Protein AF-A0A845PS72-F1 (afdb_monomer)

Solvent-accessible surface area (backbone atoms only — not comparable to full-atom values): 11537 Å² total; per-residue (Å²): 133,88,81,77,88,68,84,76,72,78,78,84,84,49,80,81,55,64,33,56,45,72,81,57,25,59,60,59,54,52,50,49,46,74,72,38,71,89,43,94,67,64,66,80,43,79,58,42,67,34,84,93,36,24,87,30,22,21,28,37,38,36,47,59,88,39,32,34,37,37,34,38,42,40,84,47,98,90,46,90,44,24,43,33,82,44,59,43,67,36,91,86,76,69,44,79,36,39,43,38,69,87,45,83,49,49,30,41,37,34,37,42,70,60,103,86,46,42,32,36,34,58,42,45,46,69,59,33,41,78,68,47,36,26,9,54,97,82,43,78,36,28,52,53,54,71,50,56,69,77,74,60,60,84,89,69,51,72,57,56,76,31,51,43,76,71,61,77,88,67,95,76,73,92,83,56,97,45,82,47,75,78,45,43,58,48,48,51,49,51,46,39,75,67,41,102

InterPro domains:
  IPR011235 MepB-like [PF08877] (51-164)
  IPR038231 MepB-like superfamily [G3DSA:3.40.1350.140] (26-178)

Sequence (196 aa):
MKQTIENIEPEQHNWETSPETGAIPFQLRDFTYKVFKNNSLKINNSALRDHENLEYGGSSLSIGGKNILFRVAKTTPTKVGQFVALYKRSGISGKITPLDFDDRYDYVFIASFNKQYHGVFIFNKEVLIQKGIFSKDKKGGKLSFRVYAPQAKQTQNWQCKYFLSLDDQNEKSSQVKCPLDAKQNRILRRFEELFI

Foldseek 3Di:
DDDDPPDPDPPPPDLPPQLLDDQFGSLVVVQCCLLPVPPPWDQVDDWHADPVQSSFRFTWGDFLNAIETEGEFDDDPPDAFTKTFAWDQDPVPRDTAHAAPPDRHQWYWYFYDDPPFGWIFIDGVVVCVVVQQHHYPSDTHDRMDGDHDQPDPPVVCPRVLRIATPPPPDPDPVPGPPPCPVSNVVNSVVCVVRRD

Mean predicted aligned error: 9.37 Å

Nearest PDB structures (foldseek):
  4lqe-assembly1_A  TM=8.351E-01  e=6.574E-13  Staphylococcus aureus subsp. aureus Mu50
  1sx8-assembly1_B  TM=4.243E-01  e=7.040E-01  Escherichia coli
  1lln-assembly1_A  TM=5.578E-01  e=2.170E+00  Phytolacca americana

Structure (mmCIF, N/CA/C/O backbone):
data_AF-A0A845PS72-F1
#
_entry.id   AF-A0A845PS72-F1
#
loop_
_atom_site.group_PDB
_atom_site.id
_atom_site.type_symbol
_atom_site.label_atom_id
_atom_site.label_alt_id
_atom_site.label_comp_id
_atom_site.label_asym_id
_atom_site.label_entity_id
_atom_site.label_seq_id
_atom_site.pdbx_PDB_ins_code
_atom_site.Cartn_x
_atom_site.Cartn_y
_atom_site.Cartn_z
_atom_site.occupancy
_atom_site.B_iso_or_equiv
_atom_site.auth_seq_id
_atom_site.auth_comp_id
_atom_site.auth_asym_id
_atom_site.auth_atom_id
_atom_site.pdbx_PDB_model_num
ATOM 1 N N . MET A 1 1 ? 15.965 20.630 46.500 1.00 34.75 1 MET A N 1
ATOM 2 C CA . MET A 1 1 ? 15.467 21.705 45.619 1.00 34.75 1 MET A CA 1
ATOM 3 C C . MET A 1 1 ? 14.753 21.045 44.460 1.00 34.75 1 MET A C 1
ATOM 5 O O . MET A 1 1 ? 15.281 20.092 43.906 1.00 34.75 1 MET A O 1
ATOM 9 N N . LYS A 1 2 ? 13.518 21.473 44.213 1.00 37.00 2 LYS A N 1
ATOM 10 C CA . LYS A 1 2 ? 12.610 20.929 43.205 1.00 37.00 2 LYS A CA 1
ATOM 11 C C . LYS A 1 2 ? 13.149 21.223 41.803 1.00 37.00 2 LYS A C 1
ATOM 13 O O . LYS A 1 2 ? 13.500 22.366 41.538 1.00 37.00 2 LYS A O 1
ATOM 18 N N . GLN A 1 3 ? 13.086 20.246 40.908 1.00 31.64 3 GLN A N 1
ATOM 19 C CA . GLN A 1 3 ? 12.646 20.529 39.548 1.00 31.64 3 GLN A CA 1
ATOM 20 C C . GLN A 1 3 ? 11.404 19.684 39.300 1.00 31.64 3 GLN A C 1
ATOM 22 O O . GLN A 1 3 ? 11.423 18.456 39.323 1.00 31.64 3 GLN A O 1
ATOM 27 N N . THR A 1 4 ? 10.303 20.416 39.237 1.00 33.47 4 THR A N 1
ATOM 28 C CA . THR A 1 4 ? 8.948 19.985 38.947 1.00 33.47 4 THR A CA 1
ATOM 29 C C . THR A 1 4 ? 8.937 19.302 37.584 1.00 33.47 4 THR A C 1
ATOM 31 O O . THR A 1 4 ? 9.438 19.865 36.615 1.00 33.47 4 THR A O 1
ATOM 34 N N . ILE A 1 5 ? 8.369 18.098 37.512 1.00 36.94 5 ILE A N 1
ATOM 35 C CA . ILE A 1 5 ? 7.968 17.490 36.243 1.00 36.94 5 ILE A CA 1
ATOM 36 C C . ILE A 1 5 ? 6.764 18.307 35.773 1.00 36.94 5 ILE A C 1
ATOM 38 O O . ILE A 1 5 ? 5.625 18.037 36.147 1.00 36.94 5 ILE A O 1
ATOM 42 N N . GLU A 1 6 ? 7.040 19.398 35.068 1.00 36.91 6 GLU A N 1
ATOM 43 C CA . GLU A 1 6 ? 6.028 20.133 34.330 1.00 36.91 6 GLU A CA 1
ATOM 44 C C . GLU A 1 6 ? 5.572 19.267 33.156 1.00 36.91 6 GLU A C 1
ATOM 46 O O . GLU A 1 6 ? 6.377 18.784 32.363 1.00 36.91 6 GLU A O 1
ATOM 51 N N . ASN A 1 7 ? 4.261 19.035 33.130 1.00 39.03 7 ASN A N 1
ATOM 52 C CA . ASN A 1 7 ? 3.424 18.610 32.013 1.00 39.03 7 ASN A CA 1
ATOM 53 C C . ASN A 1 7 ? 4.122 18.633 30.643 1.00 39.03 7 ASN A C 1
ATOM 55 O O . ASN A 1 7 ? 4.107 19.640 29.938 1.00 39.03 7 ASN A O 1
ATOM 59 N N . ILE A 1 8 ? 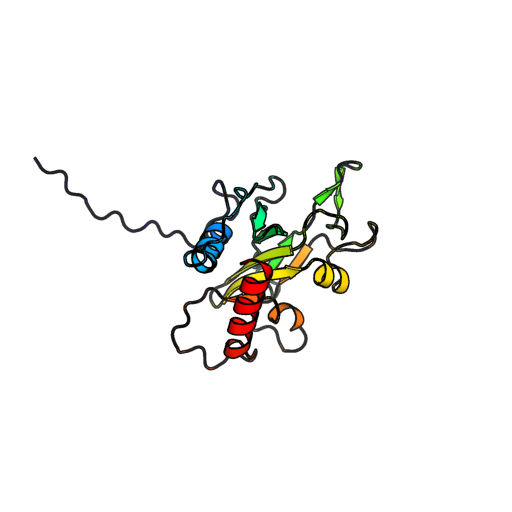4.660 17.486 30.235 1.00 36.22 8 ILE A N 1
ATOM 60 C CA . ILE A 1 8 ? 4.914 17.214 28.823 1.00 36.22 8 ILE A CA 1
ATOM 61 C C . ILE A 1 8 ? 3.545 16.866 28.237 1.00 36.22 8 ILE A C 1
ATOM 63 O O . ILE A 1 8 ? 2.999 15.800 28.536 1.00 36.22 8 ILE A O 1
ATOM 67 N N . GLU A 1 9 ? 2.949 17.780 27.466 1.00 36.09 9 GLU A N 1
ATOM 68 C CA . GLU A 1 9 ? 1.800 17.433 26.627 1.00 36.09 9 GLU A CA 1
ATOM 69 C C . GLU A 1 9 ? 2.160 16.198 25.785 1.00 36.09 9 GLU A C 1
ATOM 71 O O . GLU A 1 9 ? 3.278 16.126 25.267 1.00 36.09 9 GLU A O 1
ATOM 76 N N . PRO A 1 10 ? 1.267 15.203 25.639 1.00 38.28 10 PRO A N 1
ATOM 77 C CA . PRO A 1 10 ? 1.555 14.057 24.793 1.00 38.28 10 PRO A CA 1
ATOM 78 C C . PRO A 1 10 ? 1.766 14.567 23.366 1.00 38.28 10 PRO A C 1
ATOM 80 O O . PRO A 1 10 ? 0.817 15.036 22.740 1.00 38.28 10 PRO A O 1
ATOM 83 N N . GLU A 1 11 ? 3.001 14.500 22.858 1.00 41.78 11 GLU A N 1
ATOM 84 C CA . GLU A 1 11 ? 3.302 14.833 21.466 1.00 41.78 11 GLU A CA 1
ATOM 85 C C . GLU A 1 11 ? 2.299 14.103 20.566 1.00 41.78 11 GLU A C 1
ATOM 87 O O . GLU A 1 11 ? 2.279 12.867 20.513 1.00 41.78 11 GLU A O 1
ATOM 92 N N . GLN A 1 12 ? 1.442 14.874 19.894 1.00 45.66 12 GLN A N 1
ATOM 93 C CA . GLN A 1 12 ? 0.365 14.397 19.034 1.00 45.66 12 GLN A CA 1
ATOM 94 C C . GLN A 1 12 ? 0.937 13.619 17.842 1.00 45.66 12 GLN A C 1
ATOM 96 O O . GLN A 1 12 ? 1.131 14.146 16.749 1.00 45.66 12 GLN A O 1
ATOM 101 N N . HIS A 1 13 ? 1.208 12.334 18.041 1.00 57.12 13 HIS A N 1
ATOM 102 C CA . HIS A 1 13 ? 1.563 11.426 16.965 1.00 57.12 13 HIS A CA 1
ATOM 103 C C . HIS A 1 13 ? 0.278 10.956 16.277 1.00 57.12 13 HIS A C 1
ATOM 105 O O . HIS A 1 13 ? -0.452 10.103 16.781 1.00 57.12 13 HIS A O 1
ATOM 111 N N . ASN A 1 14 ? -0.007 11.570 15.131 1.00 81.31 14 ASN A N 1
ATOM 112 C CA . ASN A 1 14 ? -1.216 11.389 14.331 1.00 81.31 14 ASN A CA 1
ATOM 113 C C . ASN A 1 14 ? -0.881 10.632 13.029 1.00 81.31 14 ASN A C 1
ATOM 115 O O . ASN A 1 14 ? 0.244 10.669 12.539 1.00 81.31 14 ASN A O 1
ATOM 119 N N . TRP A 1 15 ? -1.862 9.988 12.396 1.00 88.38 15 TRP A N 1
ATOM 120 C CA . TRP A 1 15 ? -1.722 9.429 11.044 1.00 88.38 15 TRP A CA 1
ATOM 121 C C . TRP A 1 15 ? -1.400 10.473 9.968 1.00 88.38 15 TRP A C 1
ATOM 123 O O . TRP A 1 15 ? -0.996 10.097 8.872 1.00 88.38 15 TRP A O 1
ATOM 133 N N . GLU A 1 16 ? -1.510 11.763 10.277 1.00 90.00 16 GLU A N 1
ATOM 134 C CA . GLU A 1 16 ? -1.021 12.861 9.437 1.00 90.00 16 GLU A CA 1
ATOM 135 C C . GLU A 1 16 ? 0.508 13.006 9.428 1.00 90.00 16 GLU A C 1
ATOM 137 O O . GLU A 1 16 ? 1.043 13.679 8.546 1.00 90.00 16 GLU A O 1
ATOM 142 N N . THR A 1 17 ? 1.231 12.366 10.359 1.00 90.81 17 THR A N 1
ATOM 143 C CA . THR A 1 17 ? 2.696 12.338 10.333 1.00 90.81 17 THR A CA 1
ATOM 144 C C . THR A 1 17 ? 3.182 11.844 8.972 1.00 90.81 17 THR A C 1
ATOM 146 O O . THR A 1 17 ? 2.721 10.810 8.473 1.00 90.81 17 THR A O 1
ATOM 149 N N . SER A 1 18 ? 4.127 12.587 8.380 1.00 94.06 18 SER A N 1
ATOM 150 C CA . SER A 1 18 ? 4.685 12.248 7.071 1.00 94.06 18 SER A CA 1
ATOM 151 C C . SER A 1 18 ? 5.127 10.781 7.051 1.00 94.06 18 SER A C 1
ATOM 153 O O . SER A 1 18 ? 5.875 10.355 7.932 1.00 94.06 18 SER A O 1
ATOM 155 N N . PRO A 1 19 ? 4.693 9.993 6.055 1.00 94.62 19 PRO A N 1
ATOM 156 C CA . PRO A 1 19 ? 4.989 8.569 6.017 1.00 94.62 19 PRO A CA 1
ATOM 157 C C . PRO A 1 19 ? 6.476 8.287 5.742 1.00 94.62 19 PRO A C 1
ATOM 159 O O . PRO A 1 19 ? 6.923 7.150 5.882 1.00 94.62 19 PRO A O 1
ATOM 162 N N . GLU A 1 20 ? 7.259 9.304 5.378 1.00 95.44 20 GLU A N 1
ATOM 163 C CA . GLU A 1 20 ? 8.705 9.231 5.145 1.00 95.44 20 GLU A CA 1
ATOM 164 C C . GLU A 1 20 ? 9.510 9.088 6.437 1.00 95.44 20 GLU A C 1
ATOM 166 O O . GLU A 1 20 ? 10.610 8.541 6.416 1.00 95.44 20 GLU A O 1
ATOM 171 N N . THR A 1 21 ? 8.969 9.554 7.561 1.00 90.50 21 THR A N 1
ATOM 172 C CA . THR A 1 21 ? 9.727 9.689 8.804 1.00 90.50 21 THR A CA 1
ATOM 173 C C . THR A 1 21 ? 9.832 8.371 9.570 1.00 90.50 21 THR A C 1
ATOM 175 O O . THR A 1 21 ? 9.021 7.452 9.413 1.00 90.50 21 THR A O 1
ATOM 178 N N . GLY A 1 22 ? 10.866 8.290 10.412 1.00 87.31 22 GLY A N 1
ATOM 179 C CA . GLY A 1 22 ? 11.094 7.179 11.330 1.00 87.31 22 GLY A CA 1
ATOM 180 C C . GLY A 1 22 ? 11.573 5.879 10.675 1.00 87.31 22 GLY A C 1
ATOM 181 O O . GLY A 1 22 ? 11.535 5.685 9.458 1.00 87.31 22 GLY A O 1
ATOM 182 N N . ALA A 1 23 ? 12.002 4.944 11.526 1.00 86.81 23 ALA A N 1
ATOM 183 C CA . ALA A 1 23 ? 12.423 3.608 11.101 1.00 86.81 23 ALA A CA 1
ATOM 184 C C . ALA A 1 23 ? 11.286 2.822 10.427 1.00 86.81 23 ALA A C 1
ATOM 186 O O . ALA A 1 23 ? 11.536 2.020 9.534 1.00 86.81 23 ALA A O 1
ATOM 187 N N . ILE A 1 24 ? 10.038 3.089 10.826 1.00 89.12 24 ILE A N 1
ATOM 188 C CA . ILE A 1 24 ? 8.810 2.599 10.194 1.00 89.12 24 ILE A CA 1
ATOM 189 C C . ILE A 1 24 ? 7.773 3.733 10.173 1.00 89.12 24 ILE A C 1
ATOM 191 O O . ILE A 1 24 ? 7.780 4.550 11.099 1.00 89.12 24 ILE A O 1
ATOM 195 N N . PRO A 1 25 ? 6.869 3.788 9.177 1.00 92.81 25 PRO A N 1
ATOM 196 C CA . PRO A 1 25 ? 5.808 4.790 9.149 1.00 92.81 25 PRO A CA 1
ATOM 197 C C . PRO A 1 25 ? 4.907 4.677 10.381 1.00 92.81 25 PRO A C 1
ATOM 199 O O . PRO A 1 25 ? 4.562 3.567 10.805 1.00 92.81 25 PRO A O 1
ATOM 202 N N . PHE A 1 26 ? 4.466 5.817 10.917 1.00 92.06 26 PHE A N 1
ATOM 203 C CA . PHE A 1 26 ? 3.568 5.848 12.074 1.00 92.06 26 PHE A CA 1
ATOM 204 C C . PHE A 1 26 ? 2.304 5.010 11.847 1.00 92.06 26 PHE A C 1
ATOM 206 O O . PHE A 1 26 ? 1.904 4.244 12.717 1.00 92.06 26 PHE A O 1
ATOM 213 N N . GLN A 1 27 ? 1.729 5.092 10.648 1.00 94.06 27 GLN A N 1
ATOM 214 C CA . GLN A 1 27 ? 0.513 4.387 10.252 1.00 94.06 27 GLN A CA 1
ATOM 215 C C . GLN A 1 27 ? 0.687 2.863 10.337 1.00 94.06 27 GLN A C 1
ATOM 217 O O . GLN A 1 27 ? -0.233 2.157 10.742 1.00 94.06 27 GLN A O 1
ATOM 222 N N . LEU A 1 28 ? 1.879 2.347 10.006 1.00 92.56 28 LEU A N 1
ATOM 223 C CA . LEU A 1 28 ? 2.198 0.924 10.150 1.00 92.56 28 LEU A CA 1
ATOM 224 C 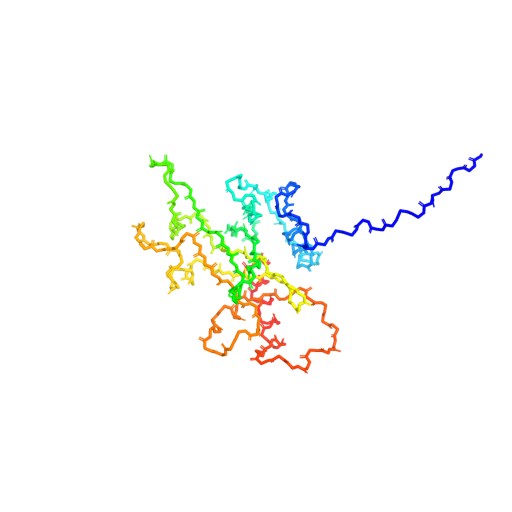C . LEU A 1 28 ? 2.357 0.539 11.626 1.00 92.56 28 LEU A C 1
ATOM 226 O O . LEU A 1 28 ? 1.848 -0.497 12.054 1.00 92.56 28 LEU A O 1
ATOM 230 N N . ARG A 1 29 ? 3.048 1.374 12.410 1.00 89.75 29 ARG A N 1
ATOM 231 C CA . ARG A 1 29 ? 3.250 1.156 13.849 1.00 89.75 29 ARG A CA 1
ATOM 232 C C . ARG A 1 29 ? 1.927 1.135 14.613 1.00 89.75 29 ARG A C 1
ATOM 234 O O . ARG A 1 29 ? 1.693 0.225 15.396 1.00 89.75 29 ARG A O 1
ATOM 241 N N . ASP A 1 30 ? 1.064 2.114 14.370 1.00 88.38 30 ASP A N 1
ATOM 242 C CA . ASP A 1 30 ? -0.236 2.218 15.032 1.00 88.38 30 ASP A CA 1
ATOM 243 C C . ASP A 1 30 ? -1.168 1.072 14.624 1.00 88.38 30 ASP A C 1
ATOM 245 O O . ASP A 1 30 ? -1.745 0.417 15.487 1.00 88.38 30 ASP A O 1
ATOM 249 N N . PHE A 1 31 ? -1.242 0.751 13.325 1.00 89.00 31 PHE A N 1
ATOM 250 C CA . PHE A 1 31 ? -1.994 -0.410 12.840 1.00 89.00 31 PHE A CA 1
ATOM 251 C C . PHE A 1 31 ? -1.547 -1.705 13.528 1.00 89.00 31 PHE A C 1
ATOM 253 O O . PHE A 1 31 ? -2.370 -2.439 14.073 1.00 89.00 31 PHE A O 1
ATOM 260 N N . THR A 1 32 ? -0.240 -1.978 13.523 1.00 85.06 32 THR A N 1
ATOM 261 C CA . THR A 1 32 ? 0.293 -3.203 14.128 1.00 85.06 32 THR A CA 1
ATOM 262 C C . THR A 1 32 ? 0.048 -3.238 15.633 1.00 85.06 32 THR A C 1
ATOM 264 O O . THR A 1 32 ? -0.359 -4.273 16.150 1.00 85.06 32 THR A O 1
ATOM 267 N N . TYR A 1 33 ? 0.204 -2.114 16.332 1.00 83.31 33 TYR A N 1
ATOM 268 C CA . TYR A 1 33 ? -0.123 -2.021 17.751 1.00 83.31 33 TYR A CA 1
ATOM 269 C C . TYR A 1 33 ? -1.605 -2.314 18.012 1.00 83.31 33 TYR A C 1
ATOM 271 O O . TYR A 1 33 ? -1.921 -3.212 18.785 1.00 83.31 33 TYR A O 1
ATOM 279 N N . LYS A 1 34 ? -2.529 -1.623 17.339 1.00 82.19 34 LYS A N 1
ATOM 280 C CA . LYS A 1 34 ? -3.973 -1.787 17.568 1.00 82.19 34 LYS A CA 1
ATOM 281 C C . LYS A 1 34 ? -4.470 -3.204 17.276 1.00 82.19 34 LYS A C 1
ATOM 283 O O . LYS A 1 34 ? -5.315 -3.708 18.007 1.00 82.19 34 LYS A O 1
ATOM 288 N N . VAL A 1 35 ? -3.941 -3.849 16.237 1.00 80.31 35 VAL A N 1
ATOM 289 C CA . VAL A 1 35 ? -4.415 -5.171 15.798 1.00 80.31 35 VAL A CA 1
ATOM 290 C C . VAL A 1 35 ? -3.704 -6.325 16.514 1.00 80.31 35 VAL A C 1
ATOM 292 O O . VAL A 1 35 ? -4.313 -7.364 16.764 1.00 80.31 35 VAL A O 1
ATOM 295 N N . PHE A 1 36 ? -2.429 -6.164 16.879 1.00 74.94 36 PHE A N 1
ATOM 296 C CA . PHE A 1 36 ? -1.622 -7.260 17.425 1.00 74.94 36 PHE A CA 1
ATOM 297 C C . PHE A 1 36 ? -1.271 -7.135 18.903 1.00 74.94 36 PHE A C 1
ATOM 299 O O . PHE A 1 36 ? -0.756 -8.096 19.455 1.00 74.94 36 PHE A O 1
ATOM 306 N N . LYS A 1 37 ? -1.569 -6.023 19.587 1.00 70.25 37 LYS A N 1
ATOM 307 C CA . LYS A 1 37 ? -1.223 -5.848 21.013 1.00 70.25 37 LYS A CA 1
ATOM 308 C C . LYS A 1 37 ? -1.691 -6.999 21.914 1.00 70.25 37 LYS A C 1
ATOM 310 O O . LYS A 1 37 ? -0.996 -7.325 22.870 1.00 70.25 37 LYS A O 1
ATOM 315 N N . ASN A 1 38 ? -2.836 -7.609 21.607 1.00 60.16 38 ASN A N 1
ATOM 316 C CA . ASN A 1 38 ? -3.410 -8.705 22.398 1.00 60.16 38 ASN A CA 1
ATOM 317 C C . ASN A 1 38 ? -3.157 -10.095 21.797 1.00 60.16 38 ASN A C 1
ATOM 319 O O . ASN A 1 38 ? -3.476 -11.099 22.426 1.00 60.16 38 ASN A O 1
ATOM 323 N N . ASN A 1 39 ? -2.591 -10.160 20.594 1.00 55.44 39 ASN A N 1
ATOM 324 C CA . ASN A 1 39 ? -2.349 -11.403 19.881 1.00 55.44 39 ASN A CA 1
ATOM 325 C C . ASN A 1 39 ? -0.860 -11.730 20.005 1.00 55.44 39 ASN A C 1
ATOM 327 O O . ASN A 1 39 ? -0.021 -10.871 19.755 1.00 55.44 39 ASN A O 1
ATOM 331 N N . SER A 1 40 ? -0.498 -12.959 20.389 1.00 52.75 40 SER A N 1
ATOM 332 C CA . SER A 1 40 ? 0.900 -13.397 20.595 1.00 52.75 40 SER A CA 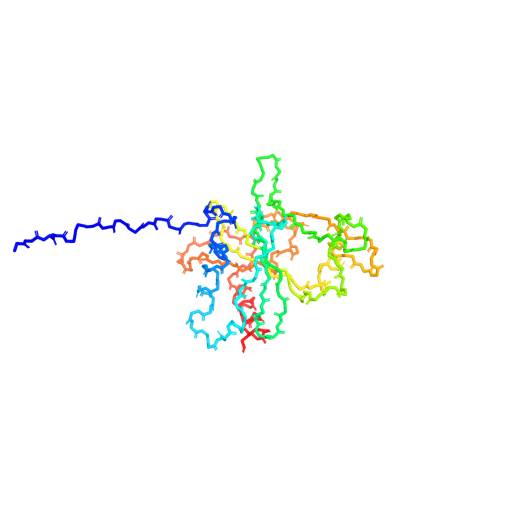1
ATOM 333 C C . SER A 1 40 ? 1.740 -13.454 19.308 1.00 52.75 40 SER A C 1
ATOM 335 O O . SER A 1 40 ? 2.709 -14.212 19.213 1.00 52.75 40 SER A O 1
ATOM 337 N N . LEU A 1 41 ? 1.373 -12.668 18.298 1.00 53.19 41 LEU A N 1
ATOM 338 C CA . LEU A 1 41 ? 2.049 -12.622 17.030 1.00 53.19 41 LEU A CA 1
ATOM 339 C C . LEU A 1 41 ? 3.411 -11.975 17.147 1.00 53.19 41 LEU A C 1
ATOM 341 O O . LEU A 1 41 ? 3.572 -10.787 17.427 1.00 53.19 41 LEU A O 1
ATOM 345 N N . LYS A 1 42 ? 4.407 -12.784 16.821 1.00 54.34 42 LYS A N 1
ATOM 346 C CA . LYS A 1 42 ? 5.761 -12.323 16.596 1.00 54.34 42 LYS A CA 1
ATOM 347 C C . LYS A 1 42 ? 5.801 -11.702 15.204 1.00 54.34 42 LYS A C 1
ATOM 349 O O . LYS A 1 42 ? 5.720 -12.400 14.193 1.00 54.34 42 LYS A O 1
ATOM 354 N N . ILE A 1 43 ? 5.925 -10.378 15.144 1.00 57.47 43 ILE A N 1
ATOM 355 C CA . ILE A 1 43 ? 6.433 -9.710 13.944 1.00 57.47 43 ILE A CA 1
ATOM 356 C C . ILE A 1 43 ? 7.877 -10.203 13.804 1.00 57.47 43 ILE A C 1
ATOM 358 O O . ILE A 1 43 ? 8.777 -9.715 14.480 1.00 57.47 43 ILE A O 1
ATOM 362 N N . ASN A 1 44 ? 8.067 -11.267 13.017 1.00 50.34 44 ASN A N 1
ATOM 363 C CA . ASN A 1 44 ? 9.311 -12.041 13.020 1.00 50.34 44 ASN A CA 1
ATOM 364 C C . ASN A 1 44 ? 10.498 -11.247 12.462 1.00 50.34 44 ASN A C 1
ATOM 366 O O . ASN A 1 44 ? 11.635 -11.565 12.785 1.00 50.34 44 ASN A O 1
ATOM 370 N N . ASN A 1 45 ? 10.230 -10.203 11.673 1.00 55.75 45 ASN A N 1
ATOM 371 C CA . ASN A 1 45 ? 11.233 -9.305 11.116 1.00 55.75 45 ASN A CA 1
ATOM 372 C C . ASN A 1 45 ? 10.784 -7.854 11.302 1.00 55.75 45 ASN A C 1
ATOM 374 O O . ASN A 1 45 ? 9.649 -7.510 10.956 1.00 55.75 45 ASN A O 1
ATOM 378 N N . SER A 1 46 ? 11.680 -6.997 11.795 1.00 73.62 46 SER A N 1
ATOM 379 C CA . SER A 1 46 ? 11.473 -5.548 11.771 1.00 73.62 46 SER A CA 1
ATOM 380 C C . SER A 1 46 ? 11.161 -5.101 10.340 1.00 73.62 46 SER A C 1
ATOM 382 O O . SER A 1 46 ? 11.752 -5.594 9.375 1.00 73.62 46 SER A O 1
ATOM 384 N N . ALA A 1 47 ? 10.180 -4.210 10.177 1.00 86.19 47 ALA A N 1
ATOM 385 C CA . ALA A 1 47 ? 9.817 -3.750 8.845 1.00 86.19 47 ALA A CA 1
ATOM 386 C C . ALA A 1 47 ? 11.004 -3.017 8.197 1.00 86.19 47 ALA A C 1
ATOM 388 O O . ALA A 1 47 ? 11.642 -2.168 8.816 1.00 86.19 47 ALA A O 1
ATOM 389 N N . LEU A 1 48 ? 11.286 -3.350 6.940 1.00 92.81 48 LEU A N 1
ATOM 390 C CA . LEU A 1 48 ? 12.362 -2.775 6.142 1.00 92.81 48 LEU A CA 1
ATOM 391 C C . LEU A 1 48 ? 11.804 -1.662 5.259 1.00 92.81 48 LEU A C 1
ATOM 393 O O . LEU A 1 48 ? 10.856 -1.897 4.505 1.00 92.81 48 LEU A O 1
ATOM 397 N N . ARG A 1 49 ? 12.399 -0.469 5.322 1.00 94.81 49 ARG A N 1
ATOM 398 C CA . ARG A 1 49 ? 12.007 0.672 4.486 1.00 94.81 49 ARG A CA 1
ATOM 399 C C . ARG A 1 49 ? 12.369 0.439 3.018 1.00 94.81 49 ARG A C 1
ATOM 401 O O . ARG A 1 49 ? 13.440 -0.059 2.691 1.00 94.81 49 ARG A O 1
ATOM 408 N N . ASP A 1 50 ? 11.466 0.847 2.137 1.00 93.94 50 ASP A N 1
ATOM 409 C CA . ASP A 1 50 ? 11.689 0.975 0.701 1.00 93.94 50 ASP A CA 1
ATOM 410 C C . ASP A 1 50 ? 12.025 2.439 0.400 1.00 93.94 50 ASP A C 1
ATOM 412 O O . ASP A 1 50 ? 11.142 3.304 0.377 1.00 93.94 50 ASP A O 1
ATOM 416 N N . HIS A 1 51 ? 13.318 2.709 0.208 1.00 91.56 51 HIS A N 1
ATOM 417 C CA . HIS A 1 51 ? 13.847 4.060 0.035 1.00 91.56 51 HIS A CA 1
ATOM 418 C C . HIS A 1 51 ? 13.318 4.774 -1.218 1.00 91.56 51 HIS A C 1
ATOM 420 O O . HIS A 1 51 ? 13.264 6.000 -1.233 1.00 91.56 51 HIS A O 1
ATOM 426 N N . GLU A 1 52 ? 12.867 4.042 -2.242 1.00 93.38 52 GLU A N 1
ATOM 427 C CA . GLU A 1 52 ? 12.302 4.653 -3.453 1.00 93.38 52 GLU A CA 1
ATOM 428 C C . GLU A 1 52 ? 10.836 5.068 -3.286 1.00 93.38 52 GLU A C 1
ATOM 430 O O . GLU A 1 52 ? 10.303 5.835 -4.085 1.00 93.38 52 GLU A O 1
ATOM 435 N N . ASN A 1 53 ? 10.167 4.565 -2.247 1.00 96.25 53 ASN A N 1
ATOM 436 C CA . ASN A 1 53 ? 8.749 4.802 -2.001 1.00 96.25 53 ASN A CA 1
ATOM 437 C C . ASN A 1 53 ? 8.489 5.387 -0.608 1.00 96.25 53 ASN A C 1
ATOM 439 O O . ASN A 1 53 ? 7.375 5.255 -0.093 1.00 96.25 53 ASN A O 1
ATOM 443 N N . LEU A 1 54 ? 9.480 6.043 0.010 1.00 96.50 54 LEU A N 1
ATOM 444 C CA . LEU A 1 54 ? 9.333 6.658 1.338 1.00 96.50 54 LEU A CA 1
ATOM 445 C C . LEU A 1 54 ? 8.152 7.625 1.387 1.00 96.50 54 LEU A C 1
ATOM 447 O O . LEU A 1 54 ? 7.405 7.603 2.363 1.00 96.50 54 LEU A O 1
ATOM 451 N N . GLU A 1 55 ? 7.944 8.391 0.312 1.00 96.75 55 GLU A N 1
ATOM 452 C CA . GLU A 1 55 ? 6.845 9.353 0.155 1.00 96.75 55 GLU A CA 1
ATOM 453 C C . GLU A 1 55 ? 5.466 8.702 0.357 1.00 96.75 55 GLU A C 1
ATOM 455 O O . GLU A 1 55 ? 4.511 9.359 0.763 1.00 96.75 55 GLU A O 1
ATOM 460 N N . TYR A 1 56 ? 5.365 7.396 0.097 1.00 97.69 56 TYR A N 1
ATOM 461 C CA . TYR A 1 56 ? 4.180 6.558 0.282 1.00 97.69 56 TYR A CA 1
ATOM 462 C C . TYR A 1 56 ? 4.373 5.548 1.419 1.00 97.69 56 TYR A C 1
ATOM 464 O O . TYR A 1 56 ? 3.763 4.484 1.405 1.00 97.69 56 TYR A O 1
ATOM 472 N N . GLY A 1 57 ? 5.249 5.827 2.384 1.00 96.81 57 GLY A N 1
ATOM 473 C CA . GLY A 1 57 ? 5.508 4.965 3.540 1.00 96.81 57 GLY A CA 1
ATOM 474 C C . GLY A 1 57 ? 6.063 3.596 3.176 1.00 96.81 57 GLY A C 1
ATOM 475 O O . GLY A 1 57 ? 5.845 2.631 3.908 1.00 96.81 57 GLY A O 1
ATOM 476 N N . GLY A 1 58 ? 6.735 3.488 2.030 1.00 97.31 58 GLY A N 1
ATOM 477 C CA . GLY A 1 58 ? 7.174 2.220 1.482 1.00 97.31 58 GLY A CA 1
ATOM 478 C C . GLY A 1 58 ? 7.932 1.392 2.512 1.00 97.31 58 GLY A C 1
ATOM 479 O O . GLY A 1 58 ? 8.974 1.814 3.014 1.00 97.31 58 GLY A O 1
ATOM 480 N N . SER A 1 59 ? 7.366 0.236 2.857 1.00 96.44 59 SER A N 1
ATOM 481 C CA . SER A 1 59 ? 7.922 -0.688 3.848 1.00 96.44 59 SER A CA 1
ATOM 482 C C . SER A 1 59 ? 7.599 -2.129 3.459 1.00 96.44 59 SER A C 1
ATOM 484 O O . SER A 1 59 ? 6.576 -2.382 2.827 1.00 96.44 59 SER A O 1
ATOM 486 N N . SER A 1 60 ? 8.441 -3.082 3.843 1.00 95.31 60 SER A N 1
ATOM 487 C CA . SER A 1 60 ? 8.184 -4.516 3.698 1.00 95.31 60 SER A CA 1
ATOM 488 C C . SER A 1 60 ? 8.381 -5.233 5.025 1.00 95.31 60 SER A C 1
ATOM 490 O O . SER A 1 60 ? 9.275 -4.883 5.786 1.00 95.31 60 SER A O 1
ATOM 492 N N . LEU A 1 61 ? 7.534 -6.211 5.324 1.00 92.56 61 LEU A N 1
ATOM 493 C CA . LEU A 1 61 ? 7.553 -6.938 6.593 1.00 92.56 61 LEU A CA 1
ATOM 494 C C . LEU A 1 61 ? 7.001 -8.351 6.425 1.00 92.56 61 LEU A C 1
ATOM 496 O O . LEU A 1 61 ? 6.409 -8.670 5.394 1.00 92.56 61 LEU A O 1
ATOM 500 N N . SER A 1 62 ? 7.187 -9.183 7.450 1.00 89.56 62 SER A N 1
ATOM 501 C CA . SER A 1 62 ? 6.584 -10.512 7.520 1.00 89.56 62 SER A CA 1
ATOM 502 C C . SER A 1 62 ? 5.671 -10.625 8.735 1.00 89.56 62 SER A C 1
ATOM 504 O O . SER A 1 62 ? 6.074 -10.275 9.845 1.00 89.56 62 SER A O 1
ATOM 506 N N . ILE A 1 63 ? 4.450 -11.115 8.522 1.00 85.56 63 ILE A N 1
ATOM 507 C CA . ILE A 1 63 ? 3.469 -11.408 9.576 1.00 85.56 63 ILE A CA 1
ATOM 508 C C . ILE A 1 63 ? 2.928 -12.810 9.306 1.00 85.56 63 ILE A C 1
ATOM 510 O O . ILE A 1 63 ? 2.552 -13.101 8.171 1.00 85.56 63 ILE A O 1
ATOM 514 N N . GLY A 1 64 ? 2.937 -13.699 10.304 1.00 82.12 64 GLY A N 1
ATOM 515 C CA . GLY A 1 64 ? 2.447 -15.076 10.134 1.00 82.12 64 GLY A CA 1
ATOM 516 C C . GLY A 1 64 ? 3.155 -15.855 9.012 1.00 82.12 64 GLY A C 1
ATOM 517 O O . GLY A 1 64 ? 2.545 -16.676 8.335 1.00 82.12 64 GLY A O 1
ATOM 518 N N . GLY A 1 65 ? 4.425 -15.535 8.725 1.00 85.69 65 GLY A N 1
ATOM 519 C CA . GLY A 1 65 ? 5.180 -16.124 7.610 1.00 85.69 65 GLY A CA 1
ATOM 520 C C . GLY A 1 65 ? 4.779 -15.627 6.213 1.00 85.69 65 GLY A C 1
ATOM 521 O O . GLY A 1 65 ? 5.301 -16.131 5.222 1.00 85.69 65 GLY A O 1
ATOM 522 N N . LYS A 1 66 ? 3.883 -14.639 6.109 1.00 90.38 66 LYS A N 1
ATOM 523 C CA . LYS A 1 66 ? 3.480 -14.000 4.848 1.00 90.38 66 LYS A CA 1
ATOM 524 C C . LYS A 1 66 ? 4.256 -12.716 4.619 1.00 90.38 66 LYS A C 1
ATOM 526 O O . LYS A 1 66 ? 4.423 -11.918 5.540 1.00 90.38 66 LYS A O 1
ATOM 531 N N . ASN A 1 67 ? 4.701 -12.496 3.390 1.00 94.56 67 ASN A N 1
ATOM 532 C CA . ASN A 1 67 ? 5.420 -11.289 3.002 1.00 94.56 67 ASN A CA 1
ATOM 533 C C . ASN A 1 67 ? 4.440 -10.181 2.623 1.00 94.56 67 ASN A C 1
ATOM 535 O O . ASN A 1 67 ? 3.594 -10.347 1.741 1.00 94.56 67 ASN A O 1
ATOM 539 N N . ILE A 1 68 ? 4.591 -9.024 3.255 1.00 95.44 68 ILE A N 1
ATOM 540 C CA . ILE A 1 68 ? 3.698 -7.882 3.097 1.00 95.44 68 ILE A CA 1
ATOM 541 C C . ILE A 1 68 ? 4.478 -6.704 2.531 1.00 95.44 68 ILE A C 1
ATOM 543 O O . ILE A 1 68 ? 5.565 -6.371 3.009 1.00 95.44 68 ILE A O 1
ATOM 547 N N . LEU A 1 69 ? 3.890 -6.044 1.538 1.00 97.69 69 LEU A N 1
ATOM 548 C CA . LEU A 1 69 ? 4.290 -4.714 1.100 1.00 97.69 69 LEU A CA 1
ATOM 549 C C . LEU A 1 69 ? 3.325 -3.679 1.674 1.00 97.69 69 LEU A C 1
ATOM 551 O O . LEU A 1 69 ? 2.122 -3.762 1.452 1.00 97.69 69 LEU A O 1
ATOM 555 N N . PHE A 1 70 ? 3.844 -2.681 2.376 1.00 97.81 70 PHE A N 1
ATOM 556 C CA . PHE A 1 70 ? 3.057 -1.607 2.965 1.00 97.81 70 PHE A CA 1
ATOM 557 C C . PHE A 1 70 ? 3.217 -0.294 2.191 1.00 97.81 70 PHE A C 1
ATOM 559 O O . PHE A 1 70 ? 4.317 0.048 1.730 1.00 97.81 70 PHE A O 1
ATOM 566 N N . ARG A 1 71 ? 2.108 0.440 2.059 1.00 98.38 71 ARG A N 1
ATOM 567 C CA . ARG A 1 71 ? 2.032 1.800 1.516 1.00 98.38 71 ARG A CA 1
ATOM 568 C C . ARG A 1 71 ? 1.035 2.656 2.302 1.00 98.38 71 ARG A C 1
ATOM 570 O O . ARG A 1 71 ? 0.103 2.142 2.914 1.00 98.38 71 ARG A O 1
ATOM 577 N N . VAL A 1 72 ? 1.185 3.972 2.212 1.00 98.00 72 VAL A N 1
ATOM 578 C CA . VAL A 1 72 ? 0.234 4.980 2.692 1.00 98.00 72 VAL A CA 1
ATOM 579 C C . VAL A 1 72 ? -0.360 5.689 1.478 1.00 98.00 72 VAL A C 1
ATOM 581 O O . VAL A 1 72 ? 0.372 6.218 0.640 1.00 98.00 72 VAL A O 1
ATOM 584 N N . ALA A 1 73 ? -1.685 5.669 1.353 1.00 97.19 73 ALA A N 1
ATOM 585 C CA . ALA A 1 73 ? -2.391 6.369 0.290 1.00 97.19 73 ALA A CA 1
ATOM 586 C C . ALA A 1 73 ? -2.532 7.865 0.613 1.00 97.19 73 ALA A C 1
ATOM 588 O O . ALA A 1 73 ? -2.633 8.262 1.771 1.00 97.19 73 ALA A O 1
ATOM 589 N N . LYS A 1 74 ? -2.577 8.700 -0.427 1.00 95.31 74 LYS A N 1
ATOM 590 C CA . LYS A 1 74 ? -2.658 10.158 -0.316 1.00 95.31 74 LYS A CA 1
ATOM 591 C C . LYS A 1 74 ? -3.953 10.702 -0.885 1.00 95.31 74 LYS A C 1
ATOM 593 O O . LYS A 1 74 ? -4.371 10.343 -1.988 1.00 95.31 74 LYS A O 1
ATOM 598 N N . THR A 1 75 ? -4.570 11.626 -0.162 1.00 91.44 75 THR A N 1
ATOM 599 C CA . THR A 1 75 ? -5.689 12.406 -0.694 1.00 91.44 75 THR A CA 1
ATOM 600 C C . THR A 1 75 ? -5.177 13.369 -1.756 1.00 91.44 75 THR A C 1
ATOM 602 O O . THR A 1 75 ? -4.195 14.073 -1.552 1.00 91.44 75 THR A O 1
ATOM 605 N N . THR A 1 76 ? -5.864 13.420 -2.893 1.00 88.56 76 THR A N 1
ATOM 606 C CA . THR A 1 76 ? -5.601 14.412 -3.942 1.00 88.56 76 THR A CA 1
ATOM 607 C C . THR A 1 76 ? -6.800 15.352 -4.045 1.00 88.56 76 THR A C 1
ATOM 609 O O . THR A 1 76 ? -7.912 14.824 -4.121 1.00 88.56 76 THR A O 1
ATOM 612 N N . PRO A 1 77 ? -6.626 16.685 -4.124 1.00 84.75 77 PRO A N 1
ATOM 613 C CA . PRO A 1 77 ? -7.739 17.638 -4.020 1.00 84.75 77 PRO A CA 1
ATOM 614 C C . PRO A 1 77 ? -8.874 17.423 -5.030 1.00 84.75 77 PRO A C 1
ATOM 616 O O . PRO A 1 77 ? -10.038 17.640 -4.721 1.00 84.75 77 PRO A O 1
ATOM 619 N N . THR A 1 78 ? -8.541 16.980 -6.243 1.00 83.19 78 THR A N 1
ATOM 620 C CA . THR A 1 78 ? -9.458 17.005 -7.394 1.00 83.19 78 THR A CA 1
ATOM 621 C C . THR A 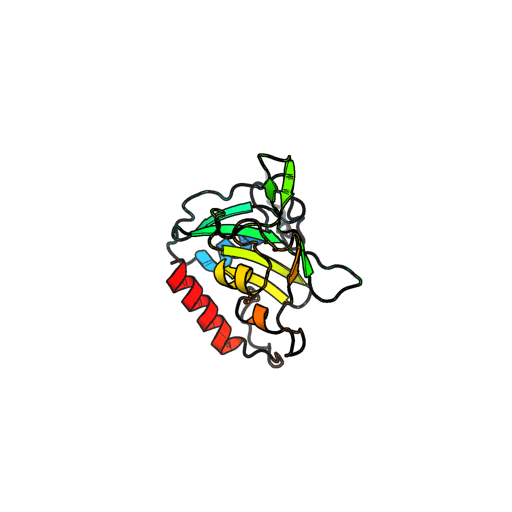1 78 ? -10.096 15.662 -7.735 1.00 83.19 78 THR A C 1
ATOM 623 O O . THR A 1 78 ? -10.928 15.591 -8.637 1.00 83.19 78 THR A O 1
ATOM 626 N N . LYS A 1 79 ? -9.703 14.568 -7.072 1.00 86.69 79 LYS A N 1
ATOM 627 C CA . LYS A 1 79 ? -10.151 13.215 -7.436 1.00 86.69 79 LYS A CA 1
ATOM 628 C C . LYS A 1 79 ? -10.578 12.438 -6.201 1.00 86.69 79 LYS A C 1
ATOM 630 O O . LYS A 1 79 ? -9.819 12.337 -5.243 1.00 86.69 79 LYS A O 1
ATOM 635 N N . VAL A 1 80 ? -11.765 11.836 -6.281 1.00 86.75 80 VAL A N 1
ATOM 636 C CA . VAL A 1 80 ? -12.310 10.940 -5.254 1.00 86.75 80 VAL A CA 1
ATOM 637 C C . VAL A 1 80 ? -11.394 9.725 -5.063 1.00 86.75 80 VAL A C 1
ATOM 639 O O . VAL A 1 80 ? -10.792 9.221 -6.020 1.00 86.75 80 VAL A O 1
ATOM 642 N N . GLY A 1 81 ? -11.321 9.244 -3.822 1.00 88.94 81 GLY A N 1
ATOM 643 C CA . GLY A 1 81 ? -10.410 8.180 -3.408 1.00 88.94 81 GLY A CA 1
ATOM 644 C C . GLY A 1 81 ? -8.986 8.688 -3.195 1.00 88.94 81 GLY A C 1
ATOM 645 O O . GLY A 1 81 ? -8.624 9.788 -3.612 1.00 88.94 81 GLY A O 1
ATOM 646 N N . GLN A 1 82 ? -8.163 7.871 -2.553 1.00 93.44 82 GLN A N 1
ATOM 647 C CA . GLN A 1 82 ? -6.771 8.204 -2.272 1.00 93.44 82 GLN A CA 1
ATOM 648 C C . GLN A 1 82 ? -5.849 7.527 -3.277 1.00 93.44 82 GLN A C 1
ATOM 650 O O . GLN A 1 82 ? -6.040 6.365 -3.627 1.00 93.44 82 GLN A O 1
ATOM 655 N N . PHE A 1 83 ? -4.873 8.274 -3.778 1.00 96.19 83 PHE A N 1
ATOM 656 C CA . PHE A 1 83 ? -3.866 7.800 -4.715 1.00 96.19 83 PHE A CA 1
ATOM 657 C C . PHE A 1 83 ? -2.756 7.051 -3.980 1.00 96.19 83 PHE A C 1
ATOM 659 O O . PHE A 1 83 ? -2.317 7.480 -2.917 1.00 96.19 83 PHE A O 1
ATOM 666 N N . VAL A 1 84 ? -2.267 5.962 -4.562 1.00 97.75 84 VAL A N 1
ATOM 667 C CA . VAL A 1 84 ? -1.126 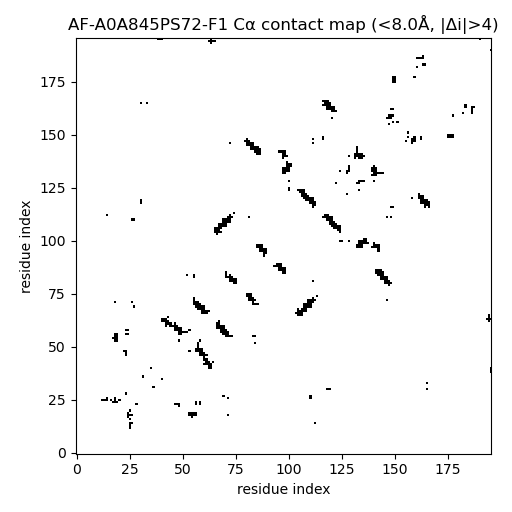5.217 -4.029 1.00 97.75 84 VAL A CA 1
ATOM 668 C C . VAL A 1 84 ? -0.232 4.741 -5.168 1.00 97.75 84 VAL A C 1
ATOM 670 O O . VAL A 1 84 ? -0.712 4.155 -6.144 1.00 97.75 84 VAL A O 1
ATOM 673 N N . ALA A 1 85 ? 1.068 5.001 -5.039 1.00 98.06 85 ALA A N 1
ATOM 674 C CA . ALA A 1 85 ? 2.085 4.434 -5.911 1.00 98.06 85 ALA A CA 1
ATOM 675 C C . ALA A 1 85 ? 2.394 2.989 -5.492 1.00 98.06 85 ALA A C 1
ATOM 677 O O . ALA A 1 85 ? 2.574 2.686 -4.310 1.00 98.06 85 ALA A O 1
ATOM 678 N N . LEU A 1 86 ? 2.443 2.093 -6.474 1.00 98.06 86 LEU A N 1
ATOM 679 C CA . LEU A 1 86 ? 2.676 0.670 -6.277 1.00 98.06 86 LEU A CA 1
ATOM 680 C C . LEU A 1 86 ? 3.498 0.122 -7.447 1.00 98.06 86 LEU A C 1
ATOM 682 O O . LEU A 1 86 ? 2.973 -0.467 -8.388 1.00 98.06 86 LEU A O 1
ATOM 686 N N . TYR A 1 87 ? 4.802 0.365 -7.392 1.00 97.81 87 TYR A N 1
ATOM 687 C CA . TYR A 1 87 ? 5.760 -0.087 -8.391 1.00 97.81 87 TYR A CA 1
ATOM 688 C C . TYR A 1 87 ? 7.047 -0.568 -7.716 1.00 97.81 87 TYR A C 1
ATOM 690 O O . TYR A 1 87 ? 7.289 -0.298 -6.537 1.00 97.81 87 TYR A O 1
ATOM 698 N N . LYS A 1 88 ? 7.880 -1.254 -8.498 1.00 95.56 88 LYS A N 1
ATOM 699 C CA . LYS A 1 88 ? 9.274 -1.587 -8.179 1.00 95.56 88 LYS A CA 1
ATOM 700 C C . LYS A 1 88 ? 10.185 -1.109 -9.304 1.00 95.56 88 LYS A C 1
ATOM 702 O O . LYS A 1 88 ? 9.725 -0.947 -10.437 1.00 95.56 88 LYS A O 1
ATOM 707 N N . ARG A 1 89 ? 11.477 -0.944 -9.037 1.00 94.94 89 ARG A N 1
ATOM 708 C CA . ARG A 1 89 ? 12.470 -0.777 -10.100 1.00 94.94 89 ARG A CA 1
ATOM 709 C C . ARG A 1 89 ? 12.964 -2.130 -10.595 1.00 94.94 89 ARG A C 1
ATOM 711 O O . ARG A 1 89 ? 13.316 -3.012 -9.817 1.00 94.94 89 ARG A O 1
ATOM 718 N N . SER A 1 90 ? 12.995 -2.297 -11.910 1.00 91.50 90 SER A N 1
ATOM 719 C CA . SER A 1 90 ? 13.617 -3.451 -12.549 1.00 91.50 90 SER A CA 1
ATOM 720 C C . SER A 1 90 ? 15.127 -3.410 -12.319 1.00 91.50 90 SER A C 1
ATOM 722 O O . SER A 1 90 ? 15.787 -2.490 -12.795 1.00 91.50 90 SER A O 1
ATOM 724 N N . GLY A 1 91 ? 15.685 -4.431 -11.664 1.00 87.31 91 GLY A N 1
ATOM 725 C CA . GLY A 1 91 ? 17.140 -4.553 -11.497 1.00 87.31 91 GLY A CA 1
ATOM 726 C C . GLY A 1 91 ? 17.905 -4.733 -12.816 1.00 87.31 91 GLY A C 1
ATOM 727 O O . GLY A 1 91 ? 19.092 -4.451 -12.869 1.00 87.31 91 GLY A O 1
ATOM 728 N N . ILE A 1 92 ? 17.224 -5.163 -13.888 1.00 87.94 92 ILE A N 1
ATOM 729 C CA . ILE A 1 92 ? 17.828 -5.374 -15.214 1.00 87.94 92 ILE A CA 1
ATOM 730 C C . ILE A 1 92 ? 17.820 -4.079 -16.033 1.00 87.94 92 ILE A C 1
ATOM 732 O O . ILE A 1 92 ? 18.831 -3.701 -16.609 1.00 87.94 92 ILE A O 1
ATOM 736 N N . SER A 1 93 ? 16.667 -3.407 -16.123 1.00 91.50 93 SER A N 1
ATOM 737 C CA . SER A 1 93 ? 16.496 -2.253 -17.024 1.00 91.50 93 SER A CA 1
ATOM 738 C C . SER A 1 93 ? 16.579 -0.893 -16.332 1.00 91.50 93 SER A C 1
ATOM 740 O O . SER A 1 93 ? 16.563 0.133 -17.007 1.00 91.50 93 SER A O 1
ATOM 742 N N . GLY A 1 94 ? 16.559 -0.857 -14.998 1.00 92.31 94 GLY A N 1
ATOM 743 C CA . GLY A 1 94 ? 16.472 0.374 -14.209 1.00 92.31 94 GLY A CA 1
ATOM 744 C C . GLY A 1 94 ? 15.127 1.106 -14.307 1.00 92.31 94 GLY A C 1
ATOM 745 O O . GLY A 1 94 ? 14.928 2.106 -13.618 1.00 92.31 94 GLY A O 1
ATOM 746 N N . LYS A 1 95 ? 14.178 0.635 -15.127 1.00 95.25 95 LYS A N 1
ATOM 747 C CA . LYS A 1 95 ? 12.852 1.251 -15.288 1.00 95.25 95 LYS A CA 1
ATOM 748 C C . LYS A 1 95 ? 11.923 0.879 -14.137 1.00 95.25 95 LYS A C 1
ATOM 750 O O . LYS A 1 95 ? 12.007 -0.226 -13.598 1.00 95.25 95 LYS A O 1
ATOM 755 N N . ILE A 1 96 ? 11.004 1.782 -13.799 1.00 97.12 96 ILE A N 1
ATOM 756 C CA . ILE A 1 96 ? 9.891 1.452 -12.905 1.00 97.12 96 ILE A CA 1
ATOM 757 C C . ILE A 1 96 ? 8.919 0.518 -13.627 1.00 97.12 96 ILE A C 1
ATOM 759 O O . ILE A 1 96 ? 8.583 0.719 -14.794 1.00 97.12 96 ILE A O 1
ATOM 763 N N . THR A 1 97 ? 8.490 -0.522 -12.931 1.00 97.31 97 THR A N 1
ATOM 764 C CA . THR A 1 97 ? 7.611 -1.571 -13.447 1.00 97.31 97 THR A CA 1
ATOM 765 C C . THR A 1 97 ? 6.554 -1.912 -12.402 1.00 97.31 97 THR A C 1
ATOM 767 O O . THR A 1 97 ? 6.828 -1.761 -11.205 1.00 97.31 97 THR A O 1
ATOM 770 N N . PRO A 1 98 ? 5.365 -2.386 -12.811 1.00 97.94 98 PRO A N 1
ATOM 771 C CA . PRO A 1 98 ? 4.399 -2.937 -11.872 1.00 97.94 98 PRO A CA 1
ATOM 772 C C . PRO A 1 98 ? 5.021 -4.054 -11.030 1.00 97.94 98 PRO A C 1
ATOM 774 O O . PRO A 1 98 ? 5.992 -4.699 -11.438 1.00 97.94 98 PRO A O 1
ATOM 777 N N . LEU A 1 99 ? 4.448 -4.278 -9.851 1.00 97.88 99 LEU A N 1
ATOM 778 C CA . LEU A 1 99 ? 4.686 -5.526 -9.133 1.00 97.88 99 LEU A CA 1
ATOM 779 C C . LEU A 1 99 ? 4.085 -6.681 -9.927 1.00 97.88 99 LEU A C 1
ATOM 781 O O . LEU A 1 99 ? 3.021 -6.532 -10.528 1.00 97.88 99 LEU A O 1
ATOM 785 N N . ASP A 1 100 ? 4.772 -7.810 -9.914 1.00 97.75 100 ASP A N 1
ATOM 786 C CA . ASP A 1 100 ? 4.394 -9.021 -10.626 1.00 97.75 100 ASP A CA 1
ATOM 787 C C . ASP A 1 100 ? 3.923 -10.107 -9.654 1.00 97.75 100 ASP A C 1
ATOM 789 O O . ASP A 1 100 ? 4.287 -10.097 -8.479 1.00 97.75 100 ASP A O 1
ATOM 793 N N . PHE A 1 101 ? 3.121 -11.055 -10.133 1.00 96.69 101 PHE A N 1
ATOM 794 C CA . PHE A 1 101 ? 2.677 -12.203 -9.341 1.00 96.69 101 PHE A CA 1
ATOM 795 C C . PHE A 1 101 ? 3.833 -13.011 -8.731 1.00 96.69 101 PHE A C 1
ATOM 797 O O . PHE A 1 101 ? 3.693 -13.526 -7.616 1.00 96.69 101 PHE A O 1
ATOM 804 N N . ASP A 1 102 ? 4.952 -13.093 -9.453 1.00 95.69 102 ASP A N 1
ATOM 805 C CA . ASP A 1 102 ? 6.147 -13.824 -9.027 1.00 95.69 102 ASP A CA 1
ATOM 806 C C . ASP A 1 102 ? 7.011 -13.029 -8.035 1.00 95.69 102 ASP A C 1
ATOM 808 O O . ASP A 1 102 ? 8.002 -13.545 -7.513 1.00 95.69 102 ASP A O 1
ATOM 812 N N . ASP A 1 103 ? 6.654 -11.773 -7.741 1.00 95.88 103 ASP A N 1
ATOM 813 C CA . ASP A 1 103 ? 7.291 -11.058 -6.644 1.00 95.88 103 ASP A CA 1
ATOM 814 C C . ASP A 1 103 ? 6.970 -11.712 -5.302 1.00 95.88 103 ASP A C 1
ATOM 816 O O . ASP A 1 103 ? 5.905 -12.284 -5.072 1.00 95.88 103 ASP A O 1
ATOM 820 N N . ARG A 1 104 ? 7.897 -11.548 -4.358 1.00 95.50 104 ARG A N 1
ATOM 821 C CA . ARG A 1 104 ? 7.842 -12.186 -3.037 1.00 95.50 104 ARG A CA 1
ATOM 822 C C . ARG A 1 104 ? 6.625 -11.826 -2.178 1.00 95.50 104 ARG A C 1
ATOM 824 O O . ARG A 1 104 ? 6.483 -12.417 -1.117 1.00 95.50 104 ARG A O 1
ATOM 831 N N . TYR A 1 105 ? 5.830 -10.820 -2.547 1.00 96.88 105 TYR A N 1
ATOM 832 C CA . TYR A 1 105 ? 4.775 -10.259 -1.701 1.00 96.88 105 TYR A CA 1
ATOM 833 C C . TYR A 1 105 ? 3.465 -11.032 -1.849 1.00 96.88 105 TYR A C 1
ATOM 835 O O . TYR A 1 105 ? 2.850 -11.034 -2.912 1.00 96.88 105 TYR A O 1
ATOM 843 N N . ASP A 1 106 ? 3.005 -11.626 -0.751 1.00 96.25 106 ASP A N 1
ATOM 844 C CA . ASP A 1 106 ? 1.711 -12.306 -0.669 1.00 96.25 106 ASP A CA 1
ATOM 845 C C . ASP A 1 106 ? 0.560 -11.300 -0.541 1.00 96.25 106 ASP A C 1
ATOM 847 O O . ASP A 1 106 ? -0.525 -11.501 -1.093 1.00 96.25 106 ASP A O 1
ATOM 851 N N . TYR A 1 107 ? 0.814 -10.200 0.177 1.00 96.56 107 TYR A N 1
ATOM 852 C CA . TYR A 1 107 ? -0.171 -9.163 0.462 1.00 96.56 107 TYR A CA 1
ATOM 853 C C . TYR A 1 107 ? 0.377 -7.752 0.253 1.00 96.56 107 TYR A C 1
ATOM 855 O O . TYR A 1 107 ? 1.558 -7.471 0.465 1.00 96.56 107 TYR A O 1
ATOM 863 N N . VAL A 1 108 ? -0.531 -6.835 -0.087 1.00 98.19 108 VAL A N 1
ATOM 864 C CA . VAL A 1 108 ? -0.294 -5.391 -0.066 1.00 98.19 108 VAL A CA 1
ATOM 865 C C . VAL A 1 108 ? -1.223 -4.748 0.954 1.00 98.19 108 VAL A C 1
ATOM 867 O O . VAL A 1 108 ? -2.448 -4.856 0.846 1.00 98.19 108 VAL A O 1
ATOM 870 N N . PHE A 1 109 ? -0.629 -4.078 1.940 1.00 97.44 109 PHE A N 1
ATOM 871 C CA . PHE A 1 109 ? -1.333 -3.313 2.962 1.00 97.44 109 PHE A CA 1
ATOM 872 C C . PHE A 1 109 ? -1.271 -1.830 2.608 1.00 97.44 109 PHE A C 1
ATOM 874 O O . PHE A 1 109 ? -0.192 -1.290 2.365 1.00 97.44 109 PHE A O 1
ATOM 881 N N . ILE A 1 110 ? -2.424 -1.166 2.566 1.00 97.88 110 ILE A N 1
ATOM 882 C CA . ILE A 1 110 ? -2.515 0.248 2.196 1.00 97.88 110 ILE A CA 1
ATOM 883 C C . ILE A 1 110 ? -3.248 1.008 3.287 1.00 97.88 110 ILE A C 1
ATOM 885 O O . ILE A 1 110 ? -4.472 0.924 3.385 1.0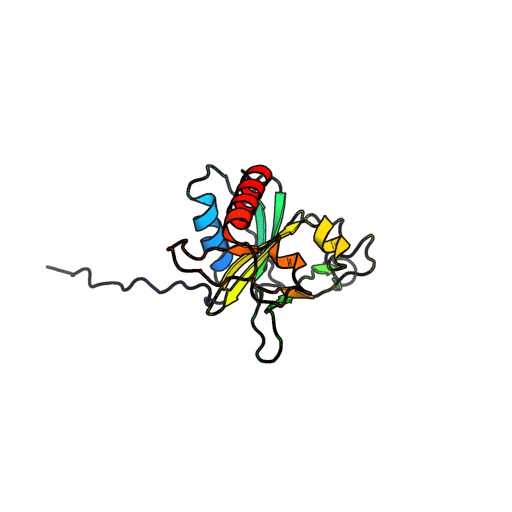0 97.88 110 ILE A O 1
ATOM 889 N N . ALA A 1 111 ? -2.498 1.760 4.087 1.00 96.62 111 ALA A N 1
ATOM 890 C CA . ALA A 1 111 ? -3.075 2.695 5.038 1.00 96.62 111 ALA A CA 1
ATOM 891 C C . ALA A 1 111 ? -3.823 3.803 4.290 1.00 96.62 111 ALA A C 1
ATOM 893 O O . ALA A 1 111 ? -3.317 4.382 3.325 1.00 96.62 111 ALA A O 1
ATOM 894 N N . SER A 1 112 ? -5.042 4.076 4.736 1.00 93.75 112 SER A N 1
ATOM 895 C CA . SER A 1 112 ? -5.955 5.046 4.151 1.00 93.75 112 SER A CA 1
ATOM 896 C C . SER A 1 112 ? -6.681 5.756 5.280 1.00 93.75 112 SER A C 1
ATOM 898 O O . SER A 1 112 ? -7.261 5.120 6.160 1.00 93.75 112 SER A O 1
ATOM 900 N N . PHE A 1 113 ? -6.618 7.081 5.265 1.00 91.50 113 PHE A N 1
ATOM 901 C CA . PHE A 1 113 ? -7.240 7.900 6.291 1.00 91.50 113 PHE A CA 1
ATOM 902 C C . PHE A 1 113 ? -7.697 9.245 5.738 1.00 91.50 113 PHE A C 1
ATOM 904 O O . PHE A 1 113 ? -7.084 9.814 4.832 1.00 91.50 113 PHE A O 1
ATOM 911 N N . ASN A 1 114 ? -8.793 9.750 6.279 1.00 85.19 114 ASN A N 1
ATOM 912 C CA . ASN A 1 114 ? -9.290 11.101 6.074 1.00 85.19 114 ASN A CA 1
ATOM 913 C C . ASN A 1 114 ? -10.072 11.525 7.328 1.00 85.19 114 ASN A C 1
ATOM 915 O O . ASN A 1 114 ? -10.054 10.825 8.333 1.00 85.19 114 ASN A O 1
ATOM 919 N N . LYS A 1 115 ? -10.791 12.650 7.269 1.00 78.94 115 LYS A N 1
ATOM 920 C CA . LYS A 1 115 ? -11.590 13.147 8.404 1.00 78.94 115 LYS A CA 1
ATOM 921 C C . LYS A 1 115 ? -12.663 12.174 8.917 1.00 78.94 115 LYS A C 1
ATOM 923 O O . LYS A 1 115 ? -13.214 12.412 9.981 1.00 78.94 115 LYS A O 1
ATOM 928 N N . GLN A 1 116 ? -13.019 11.155 8.142 1.00 75.44 116 GLN A N 1
ATOM 929 C CA . GLN A 1 116 ? -14.163 10.289 8.405 1.00 75.44 116 GLN A CA 1
ATOM 930 C C . GLN A 1 116 ? -13.817 8.806 8.525 1.00 75.44 116 GLN A C 1
ATOM 932 O O . GLN A 1 116 ? -14.592 8.052 9.101 1.00 75.44 116 GLN A O 1
ATOM 937 N N . TYR A 1 117 ? -12.703 8.381 7.940 1.00 79.94 117 TYR A N 1
ATOM 938 C CA . TYR A 1 117 ? -12.284 6.991 7.932 1.00 79.94 117 TYR A CA 1
ATOM 939 C C . TYR A 1 117 ? -10.829 6.887 8.303 1.00 79.94 117 TYR A C 1
ATOM 941 O O . TYR A 1 117 ? -10.005 7.661 7.813 1.00 79.94 117 TYR A O 1
ATOM 949 N N . HIS A 1 118 ? -10.527 5.854 9.071 1.00 87.44 118 HIS A N 1
ATOM 950 C CA . HIS A 1 118 ? -9.183 5.507 9.479 1.00 87.44 118 HIS A CA 1
ATOM 951 C C . HIS A 1 118 ? -9.010 3.994 9.377 1.00 87.44 118 HIS A C 1
ATOM 953 O O . HIS A 1 118 ? -9.803 3.231 9.931 1.00 87.44 118 HIS A O 1
ATOM 959 N N . GLY A 1 119 ? -8.031 3.522 8.603 1.00 92.00 119 GLY A N 1
ATOM 960 C CA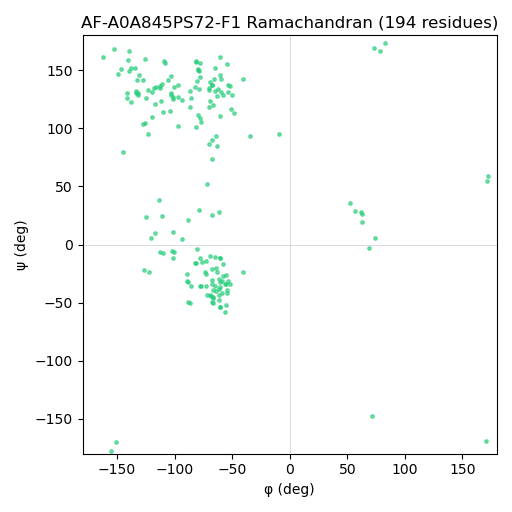 . GLY A 1 119 ? -7.839 2.0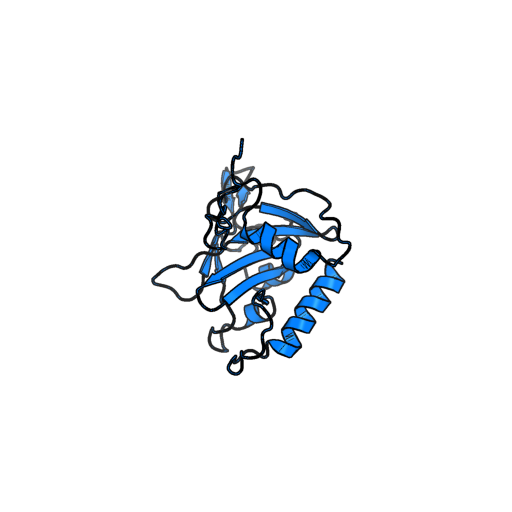83 8.459 1.00 92.00 119 GLY A CA 1
ATOM 961 C C . GLY A 1 119 ? -6.852 1.638 7.391 1.00 92.00 119 GLY A C 1
ATOM 962 O O . GLY A 1 119 ? -6.096 2.424 6.818 1.00 92.00 119 GLY A O 1
ATOM 963 N N . VAL A 1 120 ? -6.857 0.334 7.126 1.00 93.88 120 VAL A N 1
ATOM 964 C CA . VAL A 1 120 ? -5.918 -0.330 6.217 1.00 93.88 120 VAL A CA 1
ATOM 965 C C . VAL A 1 120 ? -6.673 -1.230 5.245 1.00 93.88 120 VAL A C 1
ATOM 967 O O . VAL A 1 120 ? -7.489 -2.057 5.643 1.00 93.88 120 VAL A O 1
ATOM 970 N N . PHE A 1 121 ? -6.382 -1.100 3.952 1.00 94.56 121 PHE A N 1
ATOM 971 C CA . PHE A 1 121 ? -6.769 -2.103 2.965 1.00 94.56 121 PHE A CA 1
ATOM 972 C C . PHE A 1 121 ? -5.774 -3.257 2.955 1.00 94.56 121 PHE A C 1
ATOM 974 O O . PHE A 1 121 ? -4.572 -3.020 2.912 1.00 94.56 121 PHE A O 1
ATOM 981 N N . ILE A 1 122 ? -6.274 -4.488 2.923 1.00 95.00 122 ILE A N 1
ATOM 982 C CA . ILE A 1 122 ? -5.489 -5.723 2.970 1.00 95.00 122 ILE A CA 1
ATOM 983 C C . ILE A 1 122 ? -5.829 -6.541 1.723 1.00 95.00 122 ILE A C 1
ATOM 985 O O . ILE A 1 122 ? -6.824 -7.267 1.682 1.00 95.00 122 ILE A O 1
ATOM 989 N N . PHE A 1 123 ? -5.015 -6.407 0.677 1.00 95.44 123 PHE A N 1
ATOM 990 C CA . PHE A 1 123 ? -5.217 -7.113 -0.588 1.00 95.44 123 PHE A CA 1
ATOM 991 C C . PHE A 1 123 ? -4.246 -8.285 -0.706 1.00 95.44 123 PHE A C 1
ATOM 993 O O . PHE A 1 123 ? -3.044 -8.081 -0.563 1.00 95.44 123 PHE A O 1
ATOM 1000 N N . ASN A 1 124 ? -4.736 -9.489 -1.013 1.00 95.62 124 ASN A N 1
ATOM 1001 C CA . ASN A 1 124 ? -3.855 -10.574 -1.450 1.00 95.62 124 ASN A CA 1
ATOM 1002 C C . ASN A 1 124 ? -3.457 -10.382 -2.922 1.00 95.62 124 ASN A C 1
ATOM 1004 O O . ASN A 1 124 ? -4.157 -9.714 -3.698 1.00 95.62 124 ASN A O 1
ATOM 1008 N N . LYS A 1 125 ? -2.327 -10.966 -3.316 1.00 95.94 125 LYS A N 1
ATOM 1009 C CA . LYS A 1 125 ? -1.806 -10.834 -4.679 1.00 95.94 125 LYS A CA 1
ATOM 1010 C C . LYS A 1 125 ? -2.759 -11.380 -5.745 1.00 95.94 125 LYS A C 1
ATOM 1012 O O . LYS A 1 125 ? -2.846 -10.800 -6.825 1.00 95.94 125 LYS A O 1
ATOM 1017 N N . GLU A 1 126 ? -3.547 -12.417 -5.448 1.00 95.88 126 GLU A N 1
ATOM 1018 C CA . GLU A 1 126 ? -4.519 -12.983 -6.392 1.00 95.88 126 GLU A CA 1
ATOM 1019 C C . GLU A 1 126 ? -5.582 -11.951 -6.782 1.00 95.88 126 GLU A C 1
ATOM 1021 O O . GLU A 1 126 ? -5.901 -11.791 -7.962 1.00 95.88 126 GLU A O 1
ATOM 1026 N N . VAL A 1 127 ? -6.102 -11.195 -5.811 1.00 95.88 127 VAL A N 1
ATOM 1027 C CA . VAL A 1 127 ? -7.062 -10.117 -6.073 1.00 95.88 127 VAL A CA 1
ATOM 1028 C C . VAL A 1 127 ? -6.401 -8.985 -6.855 1.00 95.88 127 VAL A C 1
ATOM 1030 O O . VAL A 1 127 ? -7.019 -8.436 -7.767 1.00 95.88 127 VAL A O 1
ATOM 1033 N N . LEU A 1 128 ? -5.145 -8.645 -6.556 1.00 97.44 128 LEU A N 1
ATOM 1034 C CA . LEU A 1 128 ? -4.421 -7.596 -7.280 1.00 97.44 128 LEU A CA 1
ATOM 1035 C C . LEU A 1 128 ? -4.177 -7.967 -8.749 1.00 97.44 128 LEU A C 1
ATOM 1037 O O . LEU A 1 128 ? -4.298 -7.094 -9.610 1.00 97.44 128 LEU A O 1
ATOM 1041 N N . ILE A 1 129 ? -3.932 -9.243 -9.058 1.00 97.44 129 ILE A N 1
ATOM 1042 C CA . ILE A 1 129 ? -3.883 -9.754 -10.437 1.00 97.44 129 ILE A CA 1
ATOM 1043 C C . ILE A 1 129 ? -5.255 -9.677 -11.100 1.00 97.44 129 ILE A C 1
ATOM 1045 O O . ILE A 1 129 ? -5.385 -9.113 -12.185 1.00 97.44 129 ILE A O 1
ATOM 1049 N N . GLN A 1 130 ? -6.303 -10.179 -10.438 1.00 96.56 130 GLN A N 1
ATOM 1050 C CA . GLN A 1 130 ? -7.672 -10.149 -10.972 1.00 96.56 130 GLN A CA 1
ATOM 1051 C C . GLN A 1 130 ? -8.158 -8.725 -11.277 1.00 96.56 130 GLN A C 1
ATOM 1053 O O . GLN A 1 130 ? -9.017 -8.524 -12.135 1.00 96.56 130 GLN A O 1
ATOM 1058 N N . LYS A 1 131 ? -7.632 -7.721 -10.567 1.00 96.38 131 LYS A N 1
ATOM 1059 C CA . LYS A 1 131 ? -7.942 -6.298 -10.776 1.00 96.38 131 LYS A CA 1
ATOM 1060 C C . LYS A 1 131 ? -6.962 -5.584 -11.712 1.00 96.38 131 LYS A C 1
ATOM 1062 O O . LYS A 1 131 ? -7.088 -4.369 -11.896 1.00 96.38 131 LYS A O 1
ATOM 1067 N N . GLY A 1 132 ? -6.021 -6.317 -12.312 1.00 97.12 132 GLY A N 1
ATOM 1068 C CA . GLY A 1 132 ? -5.018 -5.799 -13.243 1.00 97.12 132 GLY A CA 1
ATOM 1069 C C . GLY A 1 132 ? -4.084 -4.767 -12.611 1.00 97.12 132 GLY A C 1
ATOM 1070 O O . GLY A 1 132 ? -3.653 -3.838 -13.289 1.00 97.12 132 GLY A O 1
ATOM 1071 N N . ILE A 1 133 ? -3.858 -4.860 -11.298 1.00 98.00 133 ILE A N 1
ATOM 1072 C CA . ILE A 1 133 ? -2.933 -3.997 -10.557 1.00 98.00 133 ILE A CA 1
ATOM 1073 C C . ILE A 1 133 ? -1.540 -4.622 -10.584 1.00 98.00 133 ILE A C 1
ATOM 1075 O O . ILE A 1 133 ? -0.589 -3.945 -10.962 1.00 98.00 133 ILE A O 1
ATOM 1079 N N . PHE A 1 134 ? -1.425 -5.907 -10.251 1.00 98.38 134 PHE A N 1
ATOM 1080 C CA . PHE A 1 134 ? -0.190 -6.653 -10.487 1.00 98.38 134 PHE A CA 1
ATOM 1081 C C . PHE A 1 134 ? -0.109 -7.093 -11.953 1.00 98.38 134 PHE A C 1
ATOM 1083 O O . PHE A 1 134 ? -1.139 -7.300 -12.604 1.00 98.38 134 PHE A O 1
ATOM 1090 N N . SER A 1 135 ? 1.109 -7.229 -12.469 1.00 98.00 135 SER A N 1
ATOM 1091 C CA . SER A 1 135 ? 1.375 -7.920 -13.726 1.00 98.00 135 SER A CA 1
ATOM 1092 C C . SER A 1 135 ? 1.434 -9.432 -13.515 1.00 98.00 135 SER A C 1
ATOM 1094 O O . SER A 1 135 ? 1.678 -9.910 -12.408 1.00 98.00 135 SER A O 1
ATOM 1096 N N . LYS A 1 136 ? 1.213 -10.185 -14.592 1.00 97.06 136 LYS A N 1
ATOM 1097 C CA . LYS A 1 136 ? 1.458 -11.629 -14.643 1.00 97.06 136 LYS A CA 1
ATOM 1098 C C . LYS A 1 136 ? 2.419 -11.913 -15.785 1.00 97.06 136 LYS A C 1
ATOM 1100 O O . LYS A 1 136 ? 2.219 -11.375 -16.876 1.00 97.06 136 LYS A O 1
ATOM 1105 N N . ASP A 1 137 ? 3.451 -12.715 -15.545 1.00 94.88 137 ASP A N 1
ATOM 1106 C CA . ASP A 1 137 ? 4.498 -13.005 -16.533 1.00 94.88 137 ASP A CA 1
ATOM 1107 C C . ASP A 1 137 ? 5.110 -11.713 -17.115 1.00 94.88 137 ASP A C 1
ATOM 1109 O O . ASP A 1 137 ? 5.420 -11.623 -18.306 1.00 94.88 137 ASP A O 1
ATOM 1113 N N . LYS A 1 138 ? 5.232 -10.670 -16.278 1.00 93.31 138 LYS A N 1
ATOM 1114 C CA . LYS A 1 138 ? 5.715 -9.321 -16.627 1.00 93.31 138 LYS A CA 1
ATOM 1115 C C . LYS A 1 138 ? 4.842 -8.577 -17.649 1.00 93.31 138 LYS A C 1
ATOM 1117 O O . LYS A 1 138 ? 5.301 -7.618 -18.269 1.00 93.31 138 LYS A O 1
ATOM 1122 N N . LYS A 1 139 ? 3.584 -8.992 -17.832 1.00 94.00 139 LYS A N 1
ATOM 1123 C CA . LYS A 1 139 ? 2.616 -8.369 -18.747 1.00 94.00 139 LYS A CA 1
ATOM 1124 C C . LYS A 1 139 ? 1.491 -7.674 -17.983 1.00 94.00 139 LYS A C 1
ATOM 1126 O O . LYS A 1 139 ? 0.937 -8.214 -17.025 1.00 94.00 139 LYS A O 1
ATOM 1131 N N . GLY A 1 140 ? 1.113 -6.487 -18.456 1.00 96.31 140 GLY A N 1
ATOM 1132 C CA . GLY A 1 140 ? 0.058 -5.674 -17.847 1.00 96.31 140 GLY A CA 1
ATOM 1133 C C . GLY A 1 140 ? 0.475 -5.067 -16.506 1.00 96.31 140 GLY A C 1
ATOM 1134 O O . GLY A 1 140 ? 1.643 -4.746 -16.304 1.00 96.31 140 GLY A O 1
ATOM 1135 N N . GLY A 1 141 ? -0.490 -4.904 -15.600 1.00 97.75 141 GLY A N 1
ATOM 1136 C CA . GLY A 1 141 ? -0.287 -4.279 -14.293 1.00 97.75 141 GLY A CA 1
ATOM 1137 C C . GLY A 1 141 ? -0.336 -2.748 -14.322 1.00 97.75 141 GLY A C 1
ATOM 1138 O O . GLY A 1 141 ? -0.435 -2.111 -15.373 1.00 97.75 141 GLY A O 1
ATOM 1139 N N . LYS A 1 142 ? -0.293 -2.143 -13.134 1.00 98.25 142 LYS A N 1
ATOM 1140 C CA . LYS A 1 142 ? -0.331 -0.692 -12.924 1.00 98.25 142 LYS A CA 1
ATOM 1141 C C . LYS A 1 142 ? 0.791 -0.268 -11.988 1.00 98.25 142 LYS A C 1
ATOM 1143 O O . LYS A 1 142 ? 1.107 -0.963 -11.036 1.00 98.25 142 LYS A O 1
ATOM 1148 N N . LEU A 1 143 ? 1.334 0.923 -12.231 1.00 98.25 143 LEU A N 1
ATOM 1149 C CA . LEU A 1 143 ? 2.333 1.559 -11.361 1.00 98.25 143 LEU A CA 1
ATOM 1150 C C . LEU A 1 143 ? 1.701 2.279 -10.160 1.00 98.25 143 LEU A C 1
ATOM 1152 O O . LEU A 1 143 ? 2.391 2.687 -9.230 1.00 98.25 143 LEU A O 1
ATOM 1156 N N . SER A 1 144 ? 0.392 2.518 -10.214 1.00 97.94 144 SER A N 1
ATOM 1157 C CA . SER A 1 144 ? -0.380 3.203 -9.181 1.00 97.94 144 SER A CA 1
ATOM 1158 C C . SER A 1 144 ? -1.870 2.931 -9.356 1.00 97.94 144 SER A C 1
ATOM 1160 O O . SER A 1 144 ? -2.330 2.530 -10.430 1.00 97.94 144 SER A O 1
ATOM 1162 N N . PHE A 1 145 ? -2.647 3.153 -8.302 1.00 96.94 145 PHE A N 1
ATOM 1163 C CA . PHE A 1 145 ? -4.104 3.089 -8.372 1.00 96.94 145 PHE A CA 1
ATOM 1164 C C . PHE A 1 145 ? -4.748 3.947 -7.279 1.00 96.94 145 PHE A C 1
ATOM 1166 O O . PHE A 1 145 ? -4.063 4.653 -6.539 1.00 96.94 145 PHE A O 1
ATOM 1173 N N . ARG A 1 146 ? -6.085 3.931 -7.219 1.00 94.88 146 ARG A N 1
ATOM 1174 C CA . ARG A 1 146 ? -6.854 4.618 -6.179 1.00 94.88 146 ARG A CA 1
ATOM 1175 C C . ARG A 1 146 ? -7.571 3.633 -5.273 1.00 94.88 146 ARG A C 1
ATOM 1177 O O . ARG A 1 146 ? -8.176 2.673 -5.761 1.00 94.88 146 ARG A O 1
ATOM 1184 N N . VAL A 1 147 ? -7.515 3.908 -3.975 1.00 93.12 147 VAL A N 1
ATOM 1185 C CA . VAL A 1 147 ? -8.293 3.217 -2.948 1.00 93.12 147 VAL A CA 1
ATOM 1186 C C . VAL A 1 147 ? -9.467 4.073 -2.484 1.00 93.12 147 VAL A C 1
ATOM 1188 O O . VAL A 1 147 ? -9.375 5.301 -2.425 1.00 93.12 147 VAL A O 1
ATOM 1191 N N . TYR A 1 148 ? -10.580 3.424 -2.168 1.00 89.50 148 TYR A N 1
ATOM 1192 C CA . TYR A 1 148 ? -11.840 4.065 -1.819 1.00 89.50 148 TYR A CA 1
ATOM 1193 C C . TYR A 1 148 ? -12.349 3.514 -0.488 1.00 89.50 148 TYR A C 1
ATOM 1195 O O . TYR A 1 148 ? -12.854 2.392 -0.428 1.00 89.50 148 TYR A O 1
ATOM 1203 N N . ALA A 1 149 ? -12.202 4.304 0.580 1.00 79.81 149 ALA A N 1
ATOM 1204 C CA . ALA A 1 149 ? -12.791 4.007 1.887 1.00 79.81 149 ALA A CA 1
ATOM 1205 C C . ALA A 1 149 ? -14.339 3.922 1.791 1.00 79.81 149 ALA A C 1
ATOM 1207 O O . ALA A 1 149 ? -14.897 4.421 0.805 1.00 79.81 149 ALA A O 1
ATOM 1208 N N . PRO A 1 150 ? -15.044 3.303 2.765 1.00 68.06 150 PRO A N 1
ATOM 1209 C CA . PRO A 1 150 ? -16.421 2.776 2.636 1.00 68.06 150 PRO A CA 1
ATOM 1210 C C . PRO A 1 150 ? -17.611 3.717 2.304 1.00 68.06 150 PRO A C 1
ATOM 1212 O O . PRO A 1 150 ? -18.748 3.378 2.625 1.00 68.06 150 PRO A O 1
ATOM 1215 N N . GLN A 1 151 ? -17.419 4.841 1.606 1.00 63.16 151 GLN A N 1
ATOM 1216 C CA . GLN A 1 151 ? -18.487 5.711 1.070 1.00 63.16 151 GLN A CA 1
ATOM 1217 C C . GLN A 1 151 ? -18.603 5.767 -0.446 1.00 63.16 151 GLN A C 1
ATOM 1219 O O . GLN A 1 151 ? -19.532 6.391 -0.966 1.00 63.16 151 GLN A O 1
ATOM 1224 N N . ALA A 1 152 ? -17.683 5.154 -1.189 1.00 53.16 152 ALA A N 1
ATOM 1225 C CA . ALA A 1 152 ? -17.812 5.149 -2.639 1.00 53.16 152 ALA A CA 1
ATOM 1226 C C . ALA A 1 152 ? -19.097 4.402 -3.042 1.00 53.16 152 ALA A C 1
ATOM 1228 O O . ALA A 1 152 ? -19.342 3.283 -2.588 1.00 53.16 152 ALA A O 1
ATOM 1229 N N . LYS A 1 153 ? -19.941 5.048 -3.866 1.00 52.00 153 LYS A N 1
ATOM 1230 C CA . LYS A 1 153 ? -21.216 4.512 -4.382 1.00 52.00 153 LYS A CA 1
ATOM 1231 C C . LYS A 1 153 ? -21.071 3.028 -4.772 1.00 52.00 153 LYS A C 1
ATOM 1233 O O . LYS A 1 153 ? -20.047 2.637 -5.333 1.00 52.00 153 LYS A O 1
ATOM 1238 N N . GLN A 1 154 ? -22.115 2.232 -4.502 1.00 47.09 154 GLN A N 1
ATOM 1239 C CA . GLN A 1 154 ? -22.194 0.757 -4.605 1.00 47.09 154 GLN A CA 1
ATOM 1240 C C . GLN A 1 154 ? -21.521 0.106 -5.833 1.00 47.09 154 GLN A C 1
ATOM 1242 O O . GLN A 1 154 ? -21.139 -1.060 -5.768 1.00 47.09 154 GLN A O 1
ATOM 1247 N N . THR A 1 155 ? -21.329 0.831 -6.931 1.00 44.97 155 THR A N 1
ATOM 1248 C CA . THR A 1 155 ? -20.691 0.364 -8.166 1.00 44.97 155 THR A CA 1
ATOM 1249 C C . THR A 1 155 ? -19.154 0.257 -8.106 1.00 44.97 155 THR A C 1
ATOM 1251 O O . THR A 1 155 ? -18.574 -0.433 -8.937 1.00 44.97 155 THR A O 1
ATOM 1254 N N . GLN A 1 156 ? -18.467 0.858 -7.119 1.00 53.16 156 GLN A N 1
ATOM 1255 C CA . GLN A 1 156 ? -16.993 0.780 -6.953 1.00 53.16 156 GLN A CA 1
ATOM 1256 C C . GLN A 1 156 ? -16.525 -0.221 -5.865 1.00 53.16 156 GLN A C 1
ATOM 1258 O O . GLN A 1 156 ? -15.351 -0.295 -5.508 1.00 53.16 156 GLN A O 1
ATOM 1263 N N . ASN A 1 157 ? -17.432 -1.050 -5.349 1.00 66.62 157 ASN A N 1
ATOM 1264 C CA . ASN A 1 157 ? -17.395 -1.550 -3.970 1.00 66.62 157 ASN A CA 1
ATOM 1265 C C . ASN A 1 157 ? -16.591 -2.852 -3.723 1.00 66.62 157 ASN A C 1
ATOM 1267 O O . ASN A 1 157 ? -16.823 -3.556 -2.735 1.00 66.62 157 ASN A O 1
ATOM 1271 N N . TRP A 1 158 ? -15.655 -3.227 -4.609 1.00 86.06 158 TRP A N 1
ATOM 1272 C CA . TRP A 1 158 ? -14.866 -4.453 -4.396 1.00 86.06 158 TRP A CA 1
ATOM 1273 C C . TRP A 1 158 ? -13.835 -4.281 -3.276 1.00 86.06 158 TRP A C 1
ATOM 1275 O O . TRP A 1 158 ? -13.632 -5.212 -2.499 1.00 86.06 158 TRP A O 1
ATOM 1285 N N . GLN A 1 159 ? -13.241 -3.088 -3.157 1.00 88.75 159 GLN A N 1
ATOM 1286 C CA . GLN A 1 159 ? -12.201 -2.777 -2.170 1.00 88.75 159 GLN A CA 1
ATOM 1287 C C . GLN A 1 159 ? -12.732 -2.781 -0.735 1.00 88.75 159 GLN A C 1
ATOM 1289 O O . GLN A 1 159 ? -12.029 -3.200 0.174 1.00 88.75 159 GLN A O 1
ATOM 1294 N N . CYS A 1 160 ? -14.003 -2.433 -0.526 1.00 83.38 160 CYS A N 1
ATOM 1295 C CA . CYS A 1 160 ? -14.637 -2.432 0.795 1.00 83.38 160 CYS A CA 1
ATOM 1296 C C . CYS A 1 160 ? -14.756 -3.828 1.424 1.00 83.38 160 CYS A C 1
ATOM 1298 O O . CYS A 1 160 ? -15.154 -3.960 2.578 1.00 83.38 160 CYS A O 1
ATOM 1300 N N . LYS A 1 161 ? -14.498 -4.910 0.676 1.00 83.81 161 LYS A N 1
ATOM 1301 C CA . LYS A 1 161 ? -14.361 -6.266 1.243 1.00 83.81 161 LYS A CA 1
ATOM 1302 C C . LYS A 1 161 ? -12.998 -6.501 1.901 1.00 83.81 161 LYS A C 1
ATOM 1304 O O . LYS A 1 161 ? -12.854 -7.496 2.596 1.00 83.81 161 LYS A O 1
ATOM 1309 N N . TYR A 1 162 ? -12.056 -5.593 1.684 1.00 89.12 162 TYR A N 1
ATOM 1310 C CA . TYR A 1 162 ? -10.658 -5.692 2.087 1.00 89.12 162 TYR A CA 1
ATOM 1311 C C . TYR A 1 162 ? -10.240 -4.546 3.016 1.00 89.12 162 TYR A C 1
ATOM 1313 O O . TYR A 1 162 ? -9.060 -4.426 3.307 1.00 89.12 162 TYR A O 1
ATOM 1321 N N . PHE A 1 163 ? -11.167 -3.683 3.447 1.00 89.31 163 PHE A N 1
ATOM 1322 C CA . PHE A 1 163 ? -10.866 -2.563 4.339 1.00 89.31 163 PHE A CA 1
ATOM 1323 C C . PHE A 1 163 ? -11.094 -2.952 5.798 1.00 89.31 163 PHE A C 1
ATOM 1325 O O . PHE A 1 163 ? -12.200 -3.359 6.162 1.00 89.31 163 PHE A O 1
ATOM 1332 N N . LEU A 1 164 ? -10.062 -2.781 6.615 1.00 88.25 164 LEU A N 1
ATOM 1333 C CA . LEU A 1 164 ? -10.110 -2.904 8.061 1.00 88.25 164 LEU A CA 1
ATOM 1334 C C . LEU A 1 164 ? -10.092 -1.502 8.682 1.00 88.25 164 LEU A C 1
ATOM 1336 O O . LEU A 1 164 ? -9.107 -0.782 8.530 1.00 88.25 164 LEU A O 1
ATOM 1340 N N . SER A 1 165 ? -11.184 -1.117 9.346 1.00 87.25 165 SER A N 1
ATOM 1341 C CA . SER A 1 165 ? -11.261 0.145 10.094 1.00 87.25 165 SER A CA 1
ATOM 1342 C C . SER A 1 165 ? -10.530 0.010 11.429 1.00 87.25 165 SER A C 1
ATOM 1344 O O . SER A 1 165 ? -10.535 -1.058 12.041 1.00 87.25 165 SER A O 1
ATOM 1346 N N . LEU A 1 166 ? -9.895 1.102 11.840 1.00 84.81 166 LEU A N 1
ATOM 1347 C CA . LEU A 1 166 ? -9.197 1.279 13.112 1.00 84.81 166 LEU A CA 1
ATOM 1348 C C . LEU A 1 166 ? -9.841 2.385 13.967 1.00 84.81 166 LEU A C 1
ATOM 1350 O O . LEU A 1 166 ? -9.246 2.809 14.964 1.00 84.81 166 LEU A O 1
ATOM 1354 N N . ASP A 1 167 ? -11.017 2.858 13.547 1.00 80.00 167 ASP A N 1
ATOM 1355 C CA . ASP A 1 167 ? -11.860 3.762 14.318 1.00 80.00 167 ASP A CA 1
ATOM 1356 C C . ASP A 1 167 ? -12.395 3.004 15.542 1.00 80.00 167 ASP A C 1
ATOM 1358 O O . ASP A 1 167 ? -12.783 1.834 15.439 1.00 80.00 167 ASP A O 1
ATOM 1362 N N . ASP A 1 168 ? -12.403 3.656 16.706 1.00 62.50 168 ASP A N 1
ATOM 1363 C CA . ASP A 1 168 ? -12.953 3.057 17.919 1.00 62.50 168 ASP A CA 1
ATOM 1364 C C . ASP A 1 168 ? -14.427 2.713 17.686 1.00 62.50 168 ASP A C 1
ATOM 1366 O O . ASP A 1 168 ? -15.214 3.546 17.229 1.00 62.50 168 ASP A O 1
ATOM 1370 N N . GLN A 1 169 ? -14.811 1.483 18.027 1.00 50.09 169 GLN A N 1
ATOM 1371 C CA . GLN A 1 169 ? -16.191 0.994 17.980 1.00 50.09 169 GLN A CA 1
ATOM 1372 C C . GLN A 1 169 ? -17.024 1.630 19.108 1.00 50.09 169 GLN A C 1
ATOM 1374 O O . GLN A 1 169 ? -17.650 0.934 19.901 1.00 50.09 169 GLN A O 1
ATOM 1379 N N . ASN A 1 170 ? -17.011 2.957 19.230 1.00 35.84 170 ASN A N 1
ATOM 1380 C CA . ASN A 1 170 ? -17.988 3.662 20.038 1.00 35.84 170 ASN A CA 1
ATOM 1381 C C . ASN A 1 170 ? -19.266 3.778 19.209 1.00 35.84 170 ASN A C 1
ATOM 1383 O O . ASN A 1 170 ? -19.316 4.453 18.181 1.00 35.84 170 ASN A O 1
ATOM 1387 N N . GLU A 1 171 ? -20.283 3.053 19.666 1.00 37.91 171 GLU A N 1
ATOM 1388 C CA . GLU A 1 171 ? -21.668 3.032 19.208 1.00 37.91 171 GLU A CA 1
ATOM 1389 C C . GLU A 1 171 ? -22.154 4.411 18.729 1.00 37.91 171 GLU A C 1
ATOM 1391 O O . GLU A 1 171 ? -22.590 5.228 19.537 1.00 37.91 171 GLU A O 1
ATOM 1396 N N . LYS A 1 172 ? -22.043 4.689 17.421 1.00 32.59 172 LYS A N 1
ATOM 1397 C CA . LYS A 1 172 ? -22.826 5.668 16.627 1.00 32.59 172 LYS A CA 1
ATOM 1398 C C . LYS A 1 172 ? -22.254 5.802 15.207 1.00 32.59 172 LYS A C 1
ATOM 1400 O O . LYS A 1 172 ? -21.919 6.886 14.745 1.00 32.59 172 LYS A O 1
ATOM 1405 N N . SER A 1 173 ? -22.202 4.705 14.456 1.00 36.62 173 SER A N 1
ATOM 1406 C CA . SER A 1 173 ? -22.058 4.751 12.990 1.00 36.62 173 SER A CA 1
ATOM 1407 C C . SER A 1 173 ? -23.317 4.220 12.294 1.00 36.62 173 SER A C 1
ATOM 1409 O O . SER A 1 173 ? -23.273 3.598 11.234 1.00 36.62 173 SER A O 1
ATOM 1411 N N . SER A 1 174 ? -24.486 4.538 12.862 1.00 34.22 174 SER A N 1
ATOM 1412 C CA . SER A 1 174 ? -25.795 4.390 12.220 1.00 34.22 174 SER A CA 1
ATOM 1413 C C . SER A 1 174 ? -25.926 5.367 11.050 1.00 34.22 174 SER A C 1
ATOM 1415 O O . SER A 1 174 ? -26.592 6.387 11.177 1.00 34.22 174 SER A O 1
ATOM 1417 N N . GLN A 1 175 ? -25.232 5.080 9.945 1.00 36.69 175 GLN A N 1
ATOM 1418 C CA . GLN A 1 175 ? -25.522 5.467 8.554 1.00 36.69 175 GLN A CA 1
ATOM 1419 C C . GLN A 1 175 ? -24.338 5.089 7.636 1.00 36.69 175 GLN A C 1
ATOM 1421 O O . GLN A 1 175 ? -23.812 5.913 6.892 1.00 36.69 175 GLN A O 1
ATOM 1426 N N . VAL A 1 176 ? -23.907 3.821 7.641 1.00 38.78 176 VAL A N 1
ATOM 1427 C CA . VAL A 1 176 ? -22.955 3.322 6.633 1.00 38.78 176 VAL A CA 1
ATOM 1428 C C . VAL A 1 176 ? -23.645 2.341 5.684 1.00 38.78 176 VAL A C 1
ATOM 1430 O O . VAL A 1 176 ? -24.048 1.247 6.059 1.00 38.78 176 VAL A O 1
ATOM 1433 N N . LYS A 1 177 ? -23.763 2.720 4.402 1.00 41.31 177 LYS A N 1
ATOM 1434 C CA . LYS A 1 177 ? -24.289 1.878 3.300 1.00 41.31 177 LYS A CA 1
ATOM 1435 C C . LYS A 1 177 ? -23.265 0.857 2.767 1.00 41.31 177 LYS A C 1
ATOM 1437 O O . LYS A 1 177 ? -23.304 0.454 1.605 1.00 41.31 177 LYS A O 1
ATOM 1442 N N . CYS A 1 178 ? -22.361 0.408 3.624 1.00 41.25 178 CYS A N 1
ATOM 1443 C CA . CYS A 1 178 ? -21.646 -0.851 3.491 1.00 41.25 178 CYS A CA 1
ATOM 1444 C C . CYS A 1 178 ? -21.925 -1.584 4.805 1.00 41.25 178 CYS A C 1
ATOM 1446 O O . CYS A 1 178 ? -21.700 -0.971 5.842 1.00 41.25 178 CYS A O 1
ATOM 1448 N N . PRO A 1 179 ? -22.436 -2.829 4.811 1.00 40.91 179 PRO A N 1
ATOM 1449 C CA . PRO A 1 179 ? -22.679 -3.546 6.059 1.00 40.91 179 PRO A CA 1
ATOM 1450 C C . PRO A 1 179 ? -21.313 -3.840 6.685 1.00 40.91 179 PRO A C 1
ATOM 1452 O O . PRO A 1 179 ? -20.653 -4.808 6.309 1.00 40.91 179 PRO A O 1
ATOM 1455 N N . LEU A 1 180 ? -20.825 -2.914 7.511 1.00 46.16 180 LEU A N 1
ATOM 1456 C CA . LEU A 1 180 ? -19.487 -2.931 8.085 1.00 46.16 180 LEU A CA 1
ATOM 1457 C C . LEU A 1 180 ? -19.478 -3.769 9.358 1.00 46.16 180 LEU A C 1
ATOM 1459 O O . LEU A 1 180 ? -18.552 -4.541 9.521 1.00 46.16 180 LEU A O 1
ATOM 1463 N N . ASP A 1 181 ? -20.531 -3.759 10.167 1.00 47.19 181 ASP A N 1
ATOM 1464 C CA . ASP A 1 181 ? -20.455 -4.311 11.528 1.00 47.19 181 ASP A CA 1
ATOM 1465 C C . ASP A 1 181 ? -20.261 -5.843 11.548 1.00 47.19 181 ASP A C 1
ATOM 1467 O O . ASP A 1 181 ? -19.308 -6.366 12.128 1.00 47.19 181 ASP A O 1
ATOM 1471 N N . ALA A 1 182 ? -21.073 -6.601 10.803 1.00 42.91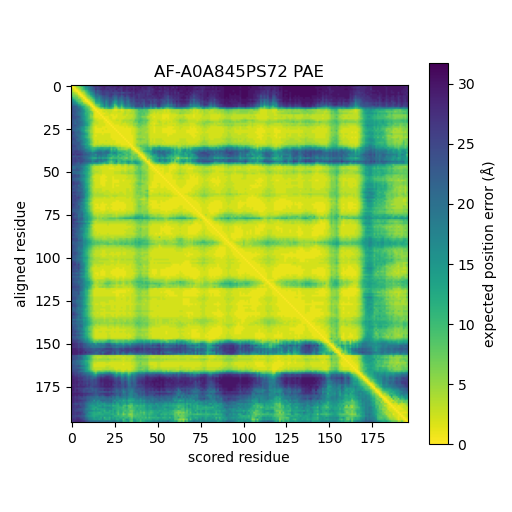 182 ALA A N 1
ATOM 1472 C CA . ALA A 1 182 ? -20.892 -8.057 10.678 1.00 42.91 182 ALA A CA 1
ATOM 1473 C C . ALA A 1 182 ? -19.685 -8.446 9.797 1.00 42.91 182 ALA A C 1
ATOM 1475 O O . ALA A 1 182 ? -19.136 -9.545 9.902 1.00 42.91 182 ALA A O 1
ATOM 1476 N N . LYS A 1 183 ? -19.265 -7.550 8.897 1.00 50.50 183 LYS A N 1
ATOM 1477 C CA . LYS A 1 183 ? -18.222 -7.809 7.898 1.00 50.50 183 LYS A CA 1
ATOM 1478 C C . LYS A 1 183 ? -16.825 -7.468 8.413 1.00 50.50 183 LYS A C 1
ATOM 1480 O O . LYS A 1 183 ? -15.890 -8.164 8.043 1.00 50.50 183 LYS A O 1
ATOM 1485 N N . GLN A 1 184 ? -16.686 -6.473 9.286 1.00 51.75 184 GLN A N 1
ATOM 1486 C CA . GLN A 1 184 ? -15.448 -6.114 9.979 1.00 51.75 184 GLN A CA 1
ATOM 1487 C C . GLN A 1 184 ? -15.043 -7.226 10.934 1.00 51.75 184 GLN A C 1
ATOM 1489 O O . GLN A 1 184 ? -13.916 -7.689 10.844 1.00 51.75 184 GLN A O 1
ATOM 1494 N N . ASN A 1 185 ? -15.980 -7.766 11.721 1.00 52.16 185 ASN A N 1
ATOM 1495 C CA . ASN A 1 185 ? -15.727 -8.947 12.552 1.00 52.16 185 ASN A CA 1
ATOM 1496 C C . ASN A 1 185 ? -15.292 -10.170 11.732 1.00 52.16 185 ASN A C 1
ATOM 1498 O O . ASN A 1 185 ? -14.508 -10.985 12.206 1.00 52.16 185 ASN A O 1
ATOM 1502 N N . ARG A 1 186 ? -15.772 -10.304 10.489 1.00 57.19 186 ARG A N 1
ATOM 1503 C CA . ARG A 1 186 ? -15.337 -11.360 9.564 1.00 57.19 186 ARG A CA 1
ATOM 1504 C C . ARG A 1 186 ? -13.980 -11.065 8.919 1.00 57.19 186 ARG A C 1
ATOM 1506 O O . ARG A 1 186 ? -13.234 -12.000 8.671 1.00 57.19 186 ARG A O 1
ATOM 1513 N N . ILE A 1 187 ? -13.671 -9.805 8.611 1.00 59.22 187 ILE A N 1
ATOM 1514 C CA . ILE A 1 187 ? -12.366 -9.387 8.072 1.00 59.22 187 ILE A CA 1
ATOM 1515 C C . ILE A 1 187 ? -11.294 -9.536 9.149 1.00 59.22 187 ILE A C 1
ATOM 1517 O O . ILE A 1 187 ? -10.247 -10.085 8.844 1.00 59.22 187 ILE A O 1
ATOM 1521 N N . LEU A 1 188 ? -11.582 -9.121 10.385 1.00 60.03 188 LEU A N 1
ATOM 1522 C CA . LEU A 1 188 ? -10.736 -9.335 11.555 1.00 60.03 188 LEU A CA 1
ATOM 1523 C C . LEU A 1 188 ? -10.541 -10.822 11.818 1.00 60.03 188 LEU A C 1
ATOM 1525 O O . LEU A 1 188 ? -9.408 -11.259 11.777 1.00 60.03 188 LEU A O 1
ATOM 1529 N N . ARG A 1 189 ? -11.608 -11.624 11.936 1.00 61.53 189 ARG A N 1
ATOM 1530 C CA . ARG A 1 189 ? -11.456 -13.080 12.116 1.00 61.53 189 ARG A CA 1
ATOM 1531 C C . ARG A 1 189 ? -10.687 -13.749 10.988 1.00 61.53 189 ARG A C 1
ATOM 1533 O O . ARG A 1 189 ? -9.835 -14.578 11.242 1.00 61.53 189 ARG A O 1
ATOM 1540 N N . ARG A 1 190 ? -10.942 -13.374 9.733 1.00 66.38 190 ARG A N 1
ATOM 1541 C CA . ARG A 1 190 ? -10.186 -13.906 8.593 1.00 66.38 190 ARG A CA 1
ATOM 1542 C C . ARG A 1 190 ? -8.734 -13.434 8.606 1.00 66.38 190 ARG A C 1
ATOM 1544 O O . ARG A 1 190 ? -7.864 -14.148 8.135 1.00 66.38 190 ARG A O 1
ATOM 1551 N N . PHE A 1 191 ? -8.470 -12.221 9.072 1.00 68.69 191 PHE A N 1
ATOM 1552 C CA . PHE A 1 191 ? -7.117 -11.720 9.252 1.00 68.69 191 PHE A CA 1
ATOM 1553 C C . PHE A 1 191 ? -6.412 -12.479 10.377 1.00 68.69 191 PHE A C 1
ATOM 1555 O O . PHE A 1 191 ? -5.293 -12.923 10.176 1.00 68.69 191 PHE A O 1
ATOM 1562 N N . GLU A 1 192 ? -7.088 -12.704 11.499 1.00 67.31 192 GLU A N 1
ATOM 1563 C CA . GLU A 1 192 ? -6.625 -13.571 12.577 1.00 67.31 192 GLU A CA 1
ATOM 1564 C C . GLU A 1 192 ? -6.339 -14.972 12.020 1.00 67.31 192 GLU A C 1
ATOM 1566 O O . GLU A 1 192 ? -5.188 -15.348 11.978 1.00 67.31 192 GLU A O 1
ATOM 1571 N N . GLU A 1 193 ? -7.290 -15.674 11.405 1.00 66.56 193 GLU A N 1
ATOM 1572 C CA . GLU A 1 193 ? -7.070 -17.001 10.792 1.00 66.56 193 GLU A CA 1
ATOM 1573 C C . GLU A 1 193 ? -5.911 -17.069 9.776 1.00 66.56 193 GLU A C 1
ATOM 1575 O O . GLU A 1 193 ? -5.312 -18.125 9.576 1.00 66.56 193 GLU A O 1
ATOM 1580 N N . LEU A 1 194 ? -5.636 -15.977 9.054 1.00 65.56 194 LEU A N 1
ATOM 1581 C CA . LEU A 1 194 ? -4.603 -15.944 8.013 1.00 65.56 194 LEU A CA 1
ATOM 1582 C C . LEU A 1 194 ? -3.221 -15.556 8.535 1.00 65.56 194 LEU A C 1
ATOM 1584 O O . LEU A 1 194 ? -2.229 -15.863 7.868 1.00 65.56 194 LEU A O 1
ATOM 1588 N N . PHE A 1 195 ? -3.159 -14.826 9.647 1.00 63.97 195 PHE A N 1
ATOM 1589 C CA . PHE A 1 195 ? -1.934 -14.194 10.122 1.00 63.97 195 PHE A CA 1
ATOM 1590 C C . PHE A 1 195 ? -1.577 -14.539 11.571 1.00 63.97 195 PHE A C 1
ATOM 1592 O O . PHE A 1 195 ? -0.395 -14.399 11.877 1.00 63.97 195 PHE A O 1
ATOM 1599 N N . ILE A 1 196 ? -2.537 -14.963 12.407 1.00 58.94 196 ILE A N 1
ATOM 1600 C CA . ILE A 1 196 ? -2.461 -15.354 13.834 1.00 58.94 196 ILE A CA 1
ATOM 1601 C C . ILE A 1 196 ? -2.623 -16.868 13.960 1.00 58.94 196 ILE A C 1
ATOM 1603 O O . ILE A 1 196 ? -1.700 -17.477 14.544 1.00 58.94 196 ILE A O 1
#

pLDDT: mean 79.38, std 20.94, range [31.64, 98.38]

Secondary structure (DSSP, 8-state):
--------------TTS-TTSSSS-HHHHHHHHHHHTTS-----EEEEE-GGGGGGT-EEEEETTEEEEEEE-EEETTEEEEEEE-EEE-TTT--EEE-BTTSS-SEEEEEEE-SS-EEEEEEEHHHHHHTTSSBBTTBS--SEEEE--TTS-GGGTTGGGSEEE-S---S--TT-SS--HHHHHHHHHHHHHHH-

Radius of gyration: 18.09 Å; Cα contacts (8 Å, |Δi|>4): 342; chains: 1; bounding box: 44×39×64 Å

Organism: NCBI:txid2681556